Protein AF-0000000081333544 (afdb_homodimer)

Radius of gyration: 29.18 Å; Cα contacts (8 Å, |Δi|>4): 331; chains: 2; bounding box: 47×112×63 Å

Nearest PDB structures (foldseek):
  6z6f-assembly1_C  TM=7.196E-01  e=6.435E+00  Saccharomyces cerevisiae S288C
  1lrz-assembly1_A  TM=5.401E-01  e=4.716E+00  Staphylococcus aureus
  3q84-assembly2_H  TM=5.213E-01  e=7.754E+00  Homo sapiens
  8gae-assembly1_C  TM=7.740E-01  e=2.677E+00  Homo sapiens
  6z6f-assembly1_C  TM=7.201E-01  e=6.014E+00  Saccharomyces cerevisiae S288C

InterPro domains:
  IPR021427 Protein of unknown function DUF3077 [PF11275] (36-75)

Foldseek 3Di:
DPPPPVPPPPCPPDPPPPVPVVVVPLDQQWFDKFAWDDDPDPPDGPDIDHIDHRLVVLQVVLVVLLVVLVVLVVVCVVPHPDPVSVVSSVVSNRSSVRSNNRRVVSVVVSVVVVPPD/DDCCVVPPPVCPPDPPPPVPVVVVPLPQQWFDKFAWDDDPDPPDGPDIDHIDHRLVVLQVVLVVLLVVLVVLVVVCVVPHPDPVSVVSSVVSNRSSVRSNVRRVVSVVVSVVVVPPD

Sequence (234 aa):
MDF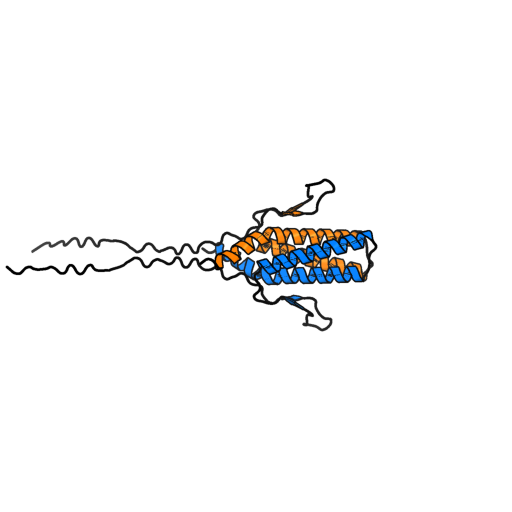FESSFLEDESMRPKNSTTLLAKQAPLLTRVQEFHEAYSAGECFFSVSSGIPVGDALNEASAILGAAESVSSKLQDDGLDANGVYCIRLMIKAAQALINAGIVSVEHAGYQEGFQMDFFESSFLEDESMRPKNSTTLLAKQAPLLTRVQEFHEAYSAGECFFSVSSGIPVGDALNEASAILGAAESVSSKLQDDGLDANGVYCIRLMIKAAQALINAGIVSVEHAGYQEGFQ

Secondary structure (DSSP, 8-state):
-----------------------------BPPPEEEEE-SSTT-EEEEEPSS-BHHHHHHHHHHHHHHHHHHHHHHHHH---HHHHHHHHHHHHHHHHHHHHHHHHHHHHHHTTT--/-----------------------------BPPPEEEEE-SSTT-EEEEEPSS-BHHHHHHHHHHHHHHHHHHHHHHHHH---HHHHHHHHHHHHHHHHHHHHHHHHHHHHHHTTT--

Organism: NCBI:txid2813360

Structure (mmCIF, N/CA/C/O backbone):
data_AF-0000000081333544-model_v1
#
loop_
_entity.id
_entity.type
_entity.pdbx_description
1 polymer 'DUF3077 domain-containing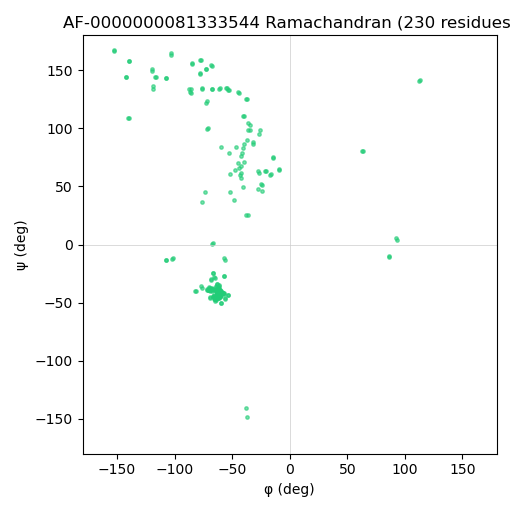 protein'
#
loop_
_atom_site.group_PDB
_atom_site.id
_atom_site.type_symbol
_atom_site.label_atom_id
_atom_site.label_alt_id
_atom_site.label_comp_id
_atom_site.label_asym_id
_atom_site.label_entity_id
_atom_site.label_seq_id
_atom_site.pdbx_PDB_ins_code
_atom_site.Cartn_x
_atom_site.Cartn_y
_atom_site.Cartn_z
_atom_site.occupancy
_atom_site.B_iso_or_equiv
_atom_site.auth_seq_id
_atom_site.auth_comp_id
_atom_site.auth_asym_id
_atom_site.auth_atom_id
_atom_site.pdbx_PDB_model_num
ATOM 1 N N . MET A 1 1 ? -7.648 76.312 47 1 27.67 1 MET A N 1
ATOM 2 C CA . MET A 1 1 ? -6.898 75.812 45.844 1 27.67 1 MET A CA 1
ATOM 3 C C . MET A 1 1 ? -7.25 74.375 45.469 1 27.67 1 MET A C 1
ATOM 5 O O . MET A 1 1 ? -7.195 73.5 46.344 1 27.67 1 MET A O 1
ATOM 9 N N . ASP A 1 2 ? -8.211 74.188 44.406 1 29.44 2 ASP A N 1
ATOM 10 C CA . ASP A 1 2 ? -8.93 73.188 43.625 1 29.44 2 ASP A CA 1
ATOM 11 C C . ASP A 1 2 ? -7.973 72.188 43.031 1 29.44 2 ASP A C 1
ATOM 13 O O . ASP A 1 2 ? -7.086 72.5 42.25 1 29.44 2 ASP A O 1
ATOM 17 N N . PHE A 1 3 ? -7.484 71.188 43.844 1 32.31 3 PHE A N 1
ATOM 18 C CA . PHE A 1 3 ? -6.762 69.938 43.594 1 32.31 3 PHE A CA 1
ATOM 19 C C . PHE A 1 3 ? -7.391 69.188 42.438 1 32.31 3 PHE A C 1
ATOM 21 O O . PHE A 1 3 ? -8.516 68.688 42.531 1 32.31 3 PHE A O 1
ATOM 28 N N . PHE A 1 4 ? -7.234 69.75 41.125 1 32.88 4 PHE A N 1
ATOM 29 C CA . PHE A 1 4 ? -7.426 69.25 39.781 1 32.88 4 PHE A CA 1
ATOM 30 C C . PHE A 1 4 ? -6.902 67.812 39.688 1 32.88 4 PHE A C 1
ATOM 32 O O . PHE A 1 4 ? -5.695 67.562 39.594 1 32.88 4 PHE A O 1
ATOM 39 N N . GLU A 1 5 ? -7.309 66.875 40.656 1 34.69 5 GLU A N 1
ATOM 40 C CA . GLU A 1 5 ? -7.047 65.5 40.5 1 34.69 5 GLU A CA 1
ATOM 41 C C . GLU A 1 5 ? -7.418 65 39.094 1 34.69 5 GLU A C 1
ATOM 43 O O . GLU A 1 5 ? -8.594 65 38.719 1 34.69 5 GLU A O 1
ATOM 48 N N . SER A 1 6 ? -6.656 65.562 38.031 1 33.19 6 SER A N 1
ATOM 49 C CA . SER A 1 6 ? -6.688 65 36.688 1 33.19 6 SER A CA 1
ATOM 50 C C . SER A 1 6 ? -6.684 63.5 36.656 1 33.19 6 SER A C 1
ATOM 52 O O . SER A 1 6 ? -5.762 62.875 37.188 1 33.19 6 SER A O 1
ATOM 54 N N . SER A 1 7 ? -7.871 62.875 36.812 1 34.75 7 SER A N 1
ATOM 55 C CA . SER A 1 7 ? -8.305 61.5 36.531 1 34.75 7 SER A CA 1
ATOM 56 C C . SER A 1 7 ? -7.754 61.031 35.156 1 34.75 7 SER A C 1
ATOM 58 O O . SER A 1 7 ? -8.172 61.531 34.125 1 34.75 7 SER A O 1
ATOM 60 N N . PHE A 1 8 ? -6.359 61.031 35.031 1 33 8 PHE A N 1
ATOM 61 C CA . PHE A 1 8 ? -5.75 60.375 33.875 1 33 8 PHE A CA 1
ATOM 62 C C . PHE A 1 8 ? -6.41 59.062 33.562 1 33 8 PHE A C 1
ATOM 64 O O . PHE A 1 8 ? -6.309 58.125 34.344 1 33 8 PHE A O 1
ATOM 71 N N . LEU A 1 9 ? -7.703 59 33.094 1 34.53 9 LEU A N 1
ATOM 72 C CA . LEU A 1 9 ? -8.359 57.875 32.406 1 34.53 9 LEU A CA 1
ATOM 73 C C . LEU A 1 9 ? -7.402 57.219 31.438 1 34.53 9 LEU A C 1
ATOM 75 O O . LEU A 1 9 ? -6.926 57.844 30.5 1 34.53 9 LEU A O 1
ATOM 79 N N . GLU A 1 10 ? -6.348 56.469 31.969 1 35.69 10 GLU A N 1
ATOM 80 C CA . GLU A 1 10 ? -5.559 55.531 31.172 1 35.69 10 GLU A CA 1
ATOM 81 C C . GLU A 1 10 ? -6.434 54.812 30.172 1 35.69 10 GLU A C 1
ATOM 83 O O . GLU A 1 10 ? -7.445 54.188 30.547 1 35.69 10 GLU A O 1
ATOM 88 N N . ASP A 1 11 ? -6.602 55.344 28.953 1 30.39 11 ASP A N 1
ATOM 89 C CA . ASP A 1 11 ? -7.117 54.719 27.75 1 30.39 11 ASP A CA 1
ATOM 90 C C . ASP A 1 11 ? -6.543 53.312 27.594 1 30.39 11 ASP A C 1
ATOM 92 O O . ASP A 1 11 ? -5.324 53.125 27.5 1 30.39 11 ASP A O 1
ATOM 96 N N . GLU A 1 12 ? -7.012 52.312 28.359 1 40.34 12 GLU A N 1
ATOM 97 C CA . GLU A 1 12 ? -6.898 50.906 28.062 1 40.34 12 GLU A CA 1
ATOM 98 C C . GLU A 1 12 ? -7.023 50.625 26.562 1 40.34 12 GLU A C 1
ATOM 100 O O . GLU A 1 12 ? -8.125 50.375 26.062 1 40.34 12 GLU A O 1
ATOM 105 N N . SER A 1 13 ? -6.668 51.688 25.703 1 36.5 13 SER A N 1
ATOM 106 C CA . SER A 1 13 ? -6.816 51.406 24.281 1 36.5 13 SER A CA 1
ATOM 107 C C . SER A 1 13 ? -6.414 49.969 23.953 1 36.5 13 SER A C 1
ATOM 109 O O . SER A 1 13 ? -5.906 49.25 24.812 1 36.5 13 SER A O 1
ATOM 111 N N . MET A 1 14 ? -5.691 49.875 22.703 1 33.78 14 MET A N 1
ATOM 112 C CA . MET A 1 14 ? -5.586 48.938 21.594 1 33.78 14 MET A CA 1
ATOM 113 C C . MET A 1 14 ? -4.73 47.719 21.969 1 33.78 14 MET A C 1
ATOM 115 O O . MET A 1 14 ? -3.502 47.781 21.906 1 33.78 14 MET A O 1
ATOM 119 N N . ARG A 1 15 ? -4.812 47.25 23.203 1 40 15 ARG A N 1
ATOM 120 C CA . ARG A 1 15 ? -4.008 46.031 23.281 1 40 15 ARG A CA 1
ATOM 121 C C . ARG A 1 15 ? -4.102 45.219 21.984 1 40 15 ARG A C 1
ATOM 123 O O . ARG A 1 15 ? -5.184 45.094 21.406 1 40 15 ARG A O 1
ATOM 130 N N . PRO A 1 16 ? -2.957 45.312 21.188 1 39.78 16 PRO A N 1
ATOM 131 C CA . PRO A 1 16 ? -2.932 44.375 20.047 1 39.78 16 PRO A CA 1
ATOM 132 C C . PRO A 1 16 ? -3.561 43.031 20.375 1 39.78 16 PRO A C 1
ATOM 134 O O . PRO A 1 16 ? -3.404 42.5 21.484 1 39.78 16 PRO A O 1
ATOM 137 N N . LYS A 1 17 ? -4.887 42.781 20 1 38.16 17 LYS A N 1
ATOM 138 C CA . LYS A 1 17 ? -5.449 41.438 19.891 1 38.16 17 LYS A CA 1
ATOM 139 C C . LYS A 1 17 ? -4.367 40.406 19.578 1 38.16 17 LYS A C 1
ATOM 141 O O . LYS A 1 17 ? -3.467 40.688 18.781 1 38.16 17 LYS A O 1
ATOM 146 N N . ASN A 1 18 ? -3.854 39.781 20.594 1 36.25 18 ASN A N 1
ATOM 147 C CA . ASN A 1 18 ? -3.178 38.5 20.406 1 36.25 18 ASN A CA 1
ATOM 148 C C . ASN A 1 18 ? -3.607 37.812 19.109 1 36.25 18 ASN A C 1
ATOM 150 O O . ASN A 1 18 ? -4.785 37.5 18.938 1 36.25 18 ASN A O 1
ATOM 154 N N . SER A 1 19 ? -3.291 38.5 17.906 1 37.31 19 SER A N 1
ATOM 155 C CA . SER A 1 19 ? -3.393 37.688 16.703 1 37.31 19 SER A CA 1
ATOM 156 C C . SER A 1 19 ? -3.223 36.219 17 1 37.31 19 SER A C 1
ATOM 158 O O . SER A 1 19 ? -2.125 35.75 17.328 1 37.31 19 SER A O 1
ATOM 160 N N . THR A 1 20 ? -4.004 35.688 17.984 1 36.19 20 THR A N 1
ATOM 161 C CA . THR A 1 20 ? -4.055 34.25 17.953 1 36.19 20 THR A CA 1
ATOM 162 C C . THR A 1 20 ? -3.807 33.719 16.547 1 36.19 20 THR A C 1
ATOM 164 O O . THR A 1 20 ? -4.598 33.969 15.633 1 36.19 20 THR A O 1
ATOM 167 N N . THR A 1 21 ? -2.576 34 15.953 1 36.28 21 THR A N 1
ATOM 168 C CA . THR A 1 21 ? -2.121 33.156 14.859 1 36.28 21 THR A CA 1
ATOM 169 C C . THR A 1 21 ? -2.906 31.828 14.828 1 36.28 21 THR A C 1
ATOM 171 O O . THR A 1 21 ? -2.811 31.016 15.75 1 36.28 21 THR A O 1
ATOM 174 N N . LEU A 1 22 ? -4.285 31.828 14.672 1 37.72 22 LEU A N 1
ATOM 175 C CA . LEU A 1 22 ? -5.039 30.641 14.297 1 37.72 22 LEU A CA 1
ATOM 176 C C . LEU A 1 22 ? -4.152 29.641 13.547 1 37.72 22 LEU A C 1
ATOM 178 O O . LEU A 1 22 ? -3.695 29.938 12.438 1 37.72 22 LEU A O 1
ATOM 182 N N . LEU A 1 23 ? -2.91 29.281 13.945 1 40.12 23 LEU A N 1
ATOM 183 C CA . LEU A 1 23 ? -2.299 28.094 13.344 1 40.12 23 LEU A CA 1
ATOM 184 C C . LEU A 1 23 ? -3.312 27.328 12.492 1 40.12 23 LEU A C 1
ATOM 186 O O . LEU A 1 23 ? -4.328 26.859 13.008 1 40.12 23 LEU A O 1
ATOM 190 N N . ALA A 1 24 ? -3.791 27.938 11.438 1 45.22 24 ALA A N 1
ATOM 191 C CA . ALA A 1 24 ? -4.668 27.281 10.477 1 45.22 24 ALA A CA 1
ATOM 192 C C . ALA A 1 24 ? -4.633 25.766 10.664 1 45.22 24 ALA A C 1
ATOM 194 O O . ALA A 1 24 ? -3.572 25.141 10.57 1 45.22 24 ALA A O 1
ATOM 195 N N . LYS A 1 25 ? -5.262 25.203 11.719 1 51.91 25 LYS A N 1
ATOM 196 C CA . LYS A 1 25 ? -5.445 23.797 12.047 1 51.91 25 LYS A CA 1
ATOM 197 C C . LYS A 1 25 ? -5.559 22.938 10.781 1 51.91 25 LYS A C 1
ATOM 199 O O . LYS A 1 25 ? -6.367 23.234 9.898 1 51.91 25 LYS A O 1
ATOM 204 N N . GLN A 1 26 ? -4.43 22.484 10.281 1 58.38 26 GLN A N 1
ATOM 205 C CA . GLN A 1 26 ? -4.555 21.516 9.195 1 58.38 26 GLN A CA 1
ATOM 206 C C . GLN A 1 26 ? -5.684 20.531 9.461 1 58.38 26 GLN A C 1
ATOM 208 O O . GLN A 1 26 ? -5.852 20.062 10.594 1 58.38 26 GLN A O 1
ATOM 213 N N . ALA A 1 27 ? -6.758 20.625 8.688 1 67.94 27 ALA A N 1
ATOM 214 C CA . ALA A 1 27 ? -7.797 19.609 8.773 1 67.94 27 ALA A CA 1
ATOM 215 C C . ALA A 1 27 ? -7.188 18.219 8.977 1 67.94 27 ALA A C 1
ATOM 217 O O . ALA A 1 27 ? -6.145 17.906 8.406 1 67.94 27 ALA A O 1
ATOM 218 N N . PRO A 1 28 ? -7.668 17.562 10.062 1 80.94 28 PRO A N 1
ATOM 219 C CA . PRO A 1 28 ? -7.168 16.188 10.273 1 80.94 28 PRO A CA 1
ATOM 220 C C . PRO A 1 28 ? -7.141 15.367 8.992 1 80.94 28 PRO A C 1
ATOM 222 O O . PRO A 1 28 ? -8.016 15.523 8.133 1 80.94 28 PRO A O 1
ATOM 225 N N . LEU A 1 29 ? -6.145 14.773 8.719 1 91.69 29 LEU A N 1
ATOM 226 C CA . LEU A 1 29 ? -6.051 13.844 7.605 1 91.69 29 LEU A CA 1
ATOM 227 C C . LEU A 1 29 ? -6.828 12.562 7.902 1 91.69 29 LEU A C 1
ATOM 229 O O . LEU A 1 29 ? -6.348 11.695 8.633 1 91.69 29 LEU A O 1
ATOM 233 N N . LEU A 1 30 ? -8.016 12.453 7.379 1 94.44 30 LEU A N 1
ATOM 234 C CA . LEU A 1 30 ? -8.883 11.312 7.633 1 94.44 30 LEU A CA 1
ATOM 235 C C . LEU A 1 30 ? -9.219 10.578 6.336 1 94.44 30 LEU A C 1
ATOM 237 O O . LEU A 1 30 ? -9.195 11.18 5.258 1 94.44 30 LEU A O 1
ATOM 241 N N . THR A 1 31 ? -9.414 9.328 6.504 1 97.19 31 THR A N 1
ATOM 242 C CA . THR A 1 31 ? -9.797 8.516 5.352 1 97.19 31 THR A CA 1
ATOM 243 C C . THR A 1 31 ? -11.195 8.891 4.871 1 97.19 31 THR A C 1
ATOM 245 O O . THR A 1 31 ? -12.023 9.383 5.648 1 97.19 31 THR A O 1
ATOM 248 N N . ARG A 1 32 ? -11.438 8.664 3.6 1 97.69 32 ARG A N 1
ATOM 249 C CA . ARG A 1 32 ? -12.773 8.625 3.016 1 97.69 32 ARG A CA 1
ATOM 250 C C . ARG A 1 32 ? -13.219 7.184 2.771 1 97.69 32 ARG A C 1
ATOM 252 O O . ARG A 1 32 ? -12.398 6.262 2.797 1 97.69 32 ARG A O 1
ATOM 259 N N . VAL A 1 33 ? -14.492 6.98 2.574 1 97.88 33 VAL A N 1
ATOM 260 C CA . VAL A 1 33 ? -14.992 5.668 2.197 1 97.88 33 VAL A CA 1
ATOM 261 C C . VAL A 1 33 ? -14.367 5.234 0.873 1 97.88 33 VAL A C 1
ATOM 263 O O . VAL A 1 33 ? -14.289 6.023 -0.072 1 97.88 33 VAL A O 1
ATOM 266 N N . GLN A 1 34 ? -13.906 4.004 0.781 1 98.12 34 GLN A N 1
ATOM 267 C CA . GLN A 1 34 ? -13.32 3.42 -0.423 1 98.12 34 GLN A CA 1
ATOM 268 C C . GLN A 1 34 ? -13.758 1.97 -0.602 1 98.12 34 GLN A C 1
ATOM 270 O O . GLN A 1 34 ? -13.305 1.083 0.123 1 98.12 34 GLN A O 1
ATOM 275 N N . GLU A 1 35 ? -14.57 1.776 -1.549 1 96.94 35 GLU A N 1
ATOM 276 C CA . GLU A 1 35 ? -15.047 0.424 -1.82 1 96.94 35 GLU A CA 1
ATOM 277 C C . GLU A 1 35 ? -14 -0.393 -2.566 1 96.94 35 GLU A C 1
ATOM 279 O O . GLU A 1 35 ? -13.227 0.152 -3.361 1 96.94 35 GLU A O 1
ATOM 284 N N . PHE A 1 36 ? -13.969 -1.737 -2.303 1 95.81 36 PHE A N 1
ATOM 285 C CA . PHE A 1 36 ? -13.039 -2.604 -3.018 1 95.81 36 PHE A CA 1
ATOM 286 C C . PHE A 1 36 ? -13.578 -4.027 -3.094 1 95.81 36 PHE A C 1
ATOM 288 O O . PHE A 1 36 ? -14.555 -4.363 -2.428 1 95.81 36 PHE A O 1
ATOM 295 N N . HIS A 1 37 ? -12.977 -4.777 -3.893 1 94.31 37 HIS A N 1
ATOM 296 C CA . HIS A 1 37 ? -13.336 -6.168 -4.137 1 94.31 37 HIS A CA 1
ATOM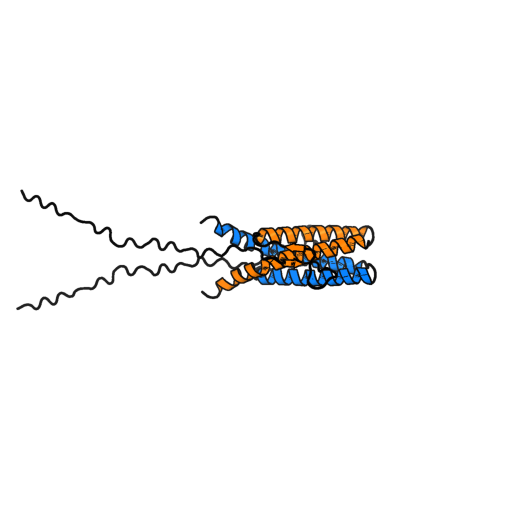 297 C C . HIS A 1 37 ? -14.734 -6.277 -4.734 1 94.31 37 HIS A C 1
ATOM 299 O O . HIS A 1 37 ? -15.688 -6.652 -4.043 1 94.31 37 HIS A O 1
ATOM 305 N N . GLU A 1 38 ? -14.742 -6.051 -5.988 1 90.25 38 GLU A N 1
ATOM 306 C CA . GLU A 1 38 ? -16.016 -5.961 -6.711 1 90.25 38 GLU A CA 1
ATOM 307 C C . GLU A 1 38 ? -16.719 -7.312 -6.754 1 90.25 38 GLU A C 1
ATOM 309 O O . GLU A 1 38 ? -16.078 -8.344 -6.949 1 90.25 38 GLU A O 1
ATOM 314 N N . ALA A 1 39 ? -17.984 -7.273 -6.461 1 86.19 39 ALA A N 1
ATOM 315 C CA . ALA A 1 39 ? -18.844 -8.445 -6.582 1 86.19 39 ALA A CA 1
ATOM 316 C C . ALA A 1 39 ? -19.234 -8.695 -8.039 1 86.19 39 ALA A C 1
ATOM 318 O O . ALA A 1 39 ? -18.953 -7.875 -8.914 1 86.19 39 ALA A O 1
ATOM 319 N N . TYR A 1 40 ? -19.625 -9.953 -8.328 1 78.94 40 TYR A N 1
ATOM 320 C CA . TYR A 1 40 ? -20.031 -10.328 -9.68 1 78.94 40 TYR A CA 1
ATOM 321 C C . TYR A 1 40 ? -21.188 -9.453 -10.156 1 78.94 40 TYR A C 1
ATOM 323 O O . TYR A 1 40 ? -21.297 -9.156 -11.352 1 78.94 40 TYR A O 1
ATOM 331 N N . SER A 1 41 ? -21.891 -9.008 -9.203 1 74.69 41 SER A N 1
ATOM 332 C CA . SER A 1 41 ? -22.984 -8.117 -9.578 1 74.69 41 SER A CA 1
ATOM 333 C C . SER A 1 41 ? -22.516 -6.676 -9.703 1 74.69 41 SER A C 1
ATOM 335 O O . SER A 1 41 ? -21.75 -6.195 -8.867 1 74.69 41 SER A O 1
ATOM 337 N N . ALA A 1 42 ? -22.812 -6.074 -10.688 1 72.06 42 ALA A N 1
ATOM 338 C CA . ALA A 1 42 ? -22.344 -4.758 -11.094 1 72.06 42 ALA A CA 1
ATOM 339 C C . ALA A 1 42 ? -22.578 -3.719 -10.008 1 72.06 42 ALA A C 1
ATOM 341 O O . ALA A 1 42 ? -23.688 -3.652 -9.438 1 72.06 42 ALA A O 1
ATOM 342 N N . GLY A 1 43 ? -21.609 -2.938 -9.758 1 78 43 GLY A N 1
ATOM 343 C CA . GLY A 1 43 ? -21.734 -1.738 -8.945 1 78 43 GLY A CA 1
ATOM 344 C C . GLY A 1 43 ? -21.562 -2.008 -7.461 1 78 43 GLY A C 1
ATOM 345 O O . GLY A 1 43 ? -21.531 -1.074 -6.656 1 78 43 GLY A O 1
ATOM 346 N N . GLU A 1 44 ? -21.547 -3.346 -7.145 1 88.25 44 GLU A N 1
ATOM 347 C CA . GLU A 1 44 ? -21.453 -3.604 -5.711 1 88.25 44 GLU A CA 1
ATOM 348 C C . GLU A 1 44 ? -20.078 -4.129 -5.32 1 88.25 44 GLU A C 1
ATOM 350 O O . GLU A 1 44 ? -19.406 -4.762 -6.133 1 88.25 44 GLU A O 1
ATOM 355 N N . CYS A 1 45 ? -19.656 -3.705 -4.199 1 94.56 45 CYS A N 1
ATOM 356 C CA . CYS A 1 45 ? -18.406 -4.203 -3.635 1 94.56 45 CYS A CA 1
ATOM 357 C C . CYS A 1 45 ? -18.656 -4.949 -2.33 1 94.56 45 CYS A C 1
ATOM 359 O O . CYS A 1 45 ? -19.562 -4.594 -1.571 1 94.56 45 CYS A O 1
ATOM 361 N N . PHE A 1 46 ? -17.859 -5.973 -2.154 1 94.31 46 PHE A N 1
ATOM 362 C CA . PHE A 1 46 ? -17.984 -6.777 -0.945 1 94.31 46 PHE A CA 1
ATOM 363 C C . PHE A 1 46 ? -17.547 -5.984 0.281 1 94.31 46 PHE A C 1
ATOM 365 O O . PHE A 1 46 ? -18.078 -6.172 1.373 1 94.31 46 PHE A O 1
ATOM 372 N N . PHE A 1 47 ? -16.578 -5.023 0.119 1 96.94 47 PHE A N 1
ATOM 373 C CA . PHE A 1 47 ? -15.969 -4.379 1.271 1 96.94 47 PHE A CA 1
ATOM 374 C C . PHE A 1 47 ? -15.773 -2.889 1.014 1 96.94 47 PHE A C 1
ATOM 376 O O . PHE A 1 47 ? -15.789 -2.445 -0.136 1 96.94 47 PHE A O 1
ATOM 383 N N . SER A 1 48 ? -15.656 -2.127 2.062 1 97.56 48 SER A N 1
ATOM 384 C CA . SER A 1 48 ? -15.281 -0.718 2.01 1 97.56 48 SER A CA 1
ATOM 385 C C . SER A 1 48 ? -14.375 -0.342 3.184 1 97.56 48 SER A C 1
ATOM 387 O O . SER A 1 48 ? -14.539 -0.861 4.289 1 97.56 48 SER A O 1
ATOM 389 N N . VAL A 1 49 ? -13.461 0.53 2.867 1 98.44 49 VAL A N 1
ATOM 390 C CA . VAL A 1 49 ? -12.75 1.196 3.953 1 98.44 49 VAL A CA 1
ATOM 391 C C . VAL A 1 49 ? -13.641 2.268 4.578 1 98.44 49 VAL A C 1
ATOM 393 O O . VAL A 1 49 ? -14.273 3.047 3.863 1 98.44 49 VAL A O 1
ATOM 396 N N . SER A 1 50 ? -13.734 2.355 5.91 1 98.12 50 SER A N 1
ATOM 397 C CA . SER A 1 50 ? -14.547 3.334 6.625 1 98.12 50 SER A CA 1
ATOM 398 C C . SER A 1 50 ? -13.93 4.727 6.543 1 98.12 50 SER A C 1
ATOM 400 O O . SER A 1 50 ? -12.703 4.871 6.5 1 98.12 50 SER A O 1
ATOM 402 N N . SER A 1 51 ? -14.828 5.648 6.613 1 97.62 51 SER A N 1
ATOM 403 C CA . SER A 1 51 ? -14.367 7.031 6.684 1 97.62 51 SER A CA 1
ATOM 404 C C . SER A 1 51 ? -14.047 7.434 8.117 1 97.62 51 SER A C 1
ATOM 406 O O . SER A 1 51 ? -14.492 6.781 9.062 1 97.62 51 SER A O 1
ATOM 408 N N . GLY A 1 52 ? -13.148 8.469 8.258 1 95.69 52 GLY A N 1
ATOM 409 C CA . GLY A 1 52 ? -12.945 9.086 9.562 1 95.69 52 GLY A CA 1
ATOM 410 C C . GLY A 1 52 ? -11.797 8.469 10.344 1 95.69 52 GLY A C 1
ATOM 411 O O . GLY A 1 52 ? -11.617 8.758 11.523 1 95.69 52 GLY A O 1
ATOM 412 N N . ILE A 1 53 ? -11.117 7.562 9.734 1 96.5 53 ILE A N 1
ATOM 413 C CA . ILE A 1 53 ? -9.938 6.961 10.344 1 96.5 53 ILE A CA 1
ATOM 414 C C . ILE A 1 53 ? -8.703 7.816 10.055 1 96.5 53 ILE A C 1
ATOM 416 O O . ILE A 1 53 ? -8.523 8.281 8.93 1 96.5 53 ILE A O 1
ATOM 420 N N . PRO A 1 54 ? -7.82 8.109 11.078 1 95.5 54 PRO A N 1
ATOM 421 C CA . PRO A 1 54 ? -6.582 8.82 10.758 1 95.5 54 PRO A CA 1
ATOM 422 C C . PRO A 1 54 ? -5.777 8.141 9.656 1 95.5 54 PRO A C 1
ATOM 424 O O . PRO A 1 54 ? -5.57 6.93 9.688 1 95.5 54 PRO A O 1
ATOM 427 N N . VAL A 1 55 ? -5.34 8.875 8.734 1 96.44 55 VAL A N 1
ATOM 428 C CA . VAL A 1 55 ? -4.672 8.328 7.559 1 96.44 55 VAL A CA 1
ATOM 429 C C . VAL A 1 55 ? -3.408 7.586 7.977 1 96.44 55 VAL A C 1
ATOM 431 O O . VAL A 1 55 ? -3.055 6.566 7.383 1 96.44 55 VAL A O 1
ATOM 434 N N . GLY A 1 56 ? -2.697 8.086 8.953 1 96.12 56 GLY A N 1
ATOM 435 C CA . GLY A 1 56 ? -1.534 7.371 9.461 1 96.12 56 GLY A CA 1
ATOM 436 C C . GLY A 1 56 ? -1.841 5.941 9.859 1 96.12 56 GLY A C 1
ATOM 437 O O . GLY A 1 56 ? -1.075 5.027 9.547 1 96.12 56 GLY A O 1
ATOM 438 N N . ASP A 1 57 ? -2.967 5.77 10.531 1 96.81 57 ASP A N 1
ATOM 439 C CA . ASP A 1 57 ? -3.4 4.438 10.938 1 96.81 57 ASP A CA 1
ATOM 440 C C . ASP A 1 57 ? -3.73 3.57 9.727 1 96.81 57 ASP A C 1
ATOM 442 O O . ASP A 1 57 ? -3.377 2.391 9.688 1 96.81 57 ASP A O 1
ATOM 446 N N . ALA A 1 58 ? -4.418 4.109 8.773 1 98.06 58 ALA A N 1
ATOM 447 C CA . ALA A 1 58 ? -4.789 3.391 7.559 1 98.06 58 ALA A CA 1
ATOM 448 C C . ALA A 1 58 ? -3.551 2.934 6.793 1 98.06 58 ALA A C 1
ATOM 450 O O . ALA A 1 58 ? -3.48 1.787 6.34 1 98.06 58 ALA A O 1
ATOM 451 N N . LEU A 1 59 ? -2.557 3.805 6.684 1 98.12 59 LEU A N 1
ATOM 452 C CA . LEU A 1 59 ? -1.335 3.486 5.949 1 98.12 59 LEU A CA 1
ATOM 453 C C . LEU A 1 59 ? -0.51 2.443 6.695 1 98.12 59 LEU A C 1
ATOM 455 O O . LEU A 1 59 ? 0.072 1.549 6.074 1 98.12 59 LEU A O 1
ATOM 459 N N . ASN A 1 60 ? -0.483 2.496 7.984 1 98.31 60 ASN A N 1
ATOM 460 C CA . ASN A 1 60 ? 0.176 1.466 8.781 1 98.31 60 ASN A CA 1
ATOM 461 C C . ASN A 1 60 ? -0.473 0.1 8.578 1 98.31 60 ASN A C 1
ATOM 463 O O . ASN A 1 60 ? 0.221 -0.91 8.445 1 98.31 60 ASN A O 1
ATOM 467 N N . GLU A 1 61 ? -1.767 0.073 8.578 1 98.62 61 GLU A N 1
ATOM 468 C CA . GLU A 1 61 ? -2.494 -1.167 8.328 1 98.62 61 GLU A CA 1
ATOM 469 C C . GLU A 1 61 ? -2.195 -1.707 6.93 1 98.62 61 GLU A C 1
ATOM 471 O O . GLU A 1 61 ? -1.976 -2.908 6.758 1 98.62 61 GLU A O 1
ATOM 476 N N . ALA A 1 62 ? -2.227 -0.828 5.938 1 98.81 62 ALA A N 1
ATOM 477 C CA . ALA A 1 62 ? -1.898 -1.229 4.57 1 98.81 62 ALA A CA 1
ATOM 478 C C . ALA A 1 62 ? -0.512 -1.862 4.504 1 98.81 62 ALA A C 1
ATOM 480 O O . ALA A 1 62 ? -0.334 -2.916 3.887 1 98.81 62 ALA A O 1
ATOM 481 N N . SER A 1 63 ? 0.461 -1.227 5.137 1 98.75 63 SER A N 1
ATOM 482 C CA . SER A 1 63 ? 1.826 -1.741 5.156 1 98.75 63 SER A CA 1
ATOM 483 C C . SER A 1 63 ? 1.889 -3.115 5.816 1 98.75 63 SER A C 1
ATOM 485 O O . SER A 1 63 ? 2.568 -4.016 5.32 1 98.75 63 SER A O 1
ATOM 487 N N . ALA A 1 64 ? 1.192 -3.287 6.922 1 98.81 64 ALA A N 1
ATOM 488 C CA . ALA A 1 64 ? 1.154 -4.566 7.621 1 98.81 64 ALA A CA 1
ATOM 489 C C . ALA A 1 64 ? 0.541 -5.656 6.746 1 98.81 64 ALA A C 1
ATOM 491 O O . ALA A 1 64 ? 1.04 -6.781 6.699 1 98.81 64 ALA A O 1
ATOM 492 N N . ILE A 1 65 ? -0.535 -5.414 6.066 1 98.81 65 ILE A N 1
ATOM 493 C CA . ILE A 1 65 ? -1.204 -6.359 5.18 1 98.81 65 ILE A CA 1
ATOM 494 C C . ILE A 1 65 ? -0.257 -6.773 4.055 1 98.81 65 ILE A C 1
ATOM 496 O O . ILE A 1 65 ? -0.156 -7.957 3.723 1 98.81 65 ILE A O 1
ATOM 500 N N . LEU A 1 66 ? 0.487 -5.793 3.498 1 98.69 66 LEU A N 1
ATOM 501 C CA . LEU A 1 66 ? 1.433 -6.098 2.43 1 98.69 66 LEU A CA 1
ATOM 502 C C . LEU A 1 66 ? 2.584 -6.953 2.953 1 98.69 66 LEU A C 1
ATOM 504 O O . LEU A 1 66 ? 3.076 -7.836 2.248 1 98.69 66 LEU A O 1
ATOM 508 N N . GLY A 1 67 ? 3.035 -6.676 4.191 1 98.38 67 GLY A N 1
ATOM 509 C CA . GLY A 1 67 ? 4.008 -7.559 4.812 1 98.38 67 GLY A CA 1
ATOM 510 C C . GLY A 1 67 ? 3.525 -8.992 4.93 1 98.38 67 GLY A C 1
ATOM 511 O O . GLY A 1 67 ? 4.273 -9.93 4.637 1 98.38 67 GLY A O 1
ATOM 512 N N . ALA A 1 68 ? 2.275 -9.156 5.297 1 98 68 ALA A N 1
ATOM 513 C CA . ALA A 1 68 ? 1.679 -10.484 5.387 1 98 68 ALA A CA 1
ATOM 514 C C . ALA A 1 68 ? 1.562 -11.133 4.008 1 98 68 ALA A C 1
ATOM 516 O O . ALA A 1 68 ? 1.846 -12.32 3.846 1 98 68 ALA A O 1
ATOM 517 N N . ALA A 1 69 ? 1.097 -10.383 2.996 1 97.81 69 ALA A N 1
ATOM 518 C CA . ALA A 1 69 ? 0.997 -10.891 1.63 1 97.81 69 ALA A CA 1
ATOM 519 C C . ALA A 1 69 ? 2.352 -11.383 1.1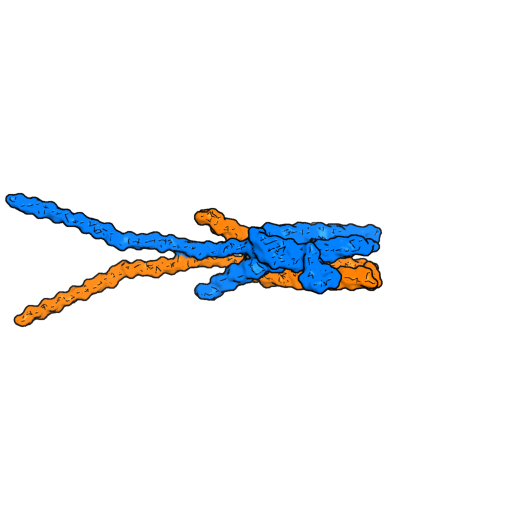25 1 97.81 69 ALA A C 1
ATOM 521 O O . ALA A 1 69 ? 2.436 -12.414 0.458 1 97.81 69 ALA A O 1
ATOM 522 N N . GLU A 1 70 ? 3.424 -10.578 1.454 1 96.88 70 GLU A N 1
ATOM 523 C CA . GLU A 1 70 ? 4.777 -10.977 1.074 1 96.88 70 GLU A CA 1
ATOM 524 C C . GLU A 1 70 ? 5.172 -12.297 1.721 1 96.88 70 GLU A C 1
ATOM 526 O O . GLU A 1 70 ? 5.754 -13.164 1.067 1 96.88 70 GLU A O 1
ATOM 531 N N . SER A 1 71 ? 4.852 -12.469 2.943 1 95.25 71 SER A N 1
ATOM 532 C CA . SER A 1 71 ? 5.148 -13.703 3.662 1 95.25 71 SER A CA 1
ATOM 533 C C . SER A 1 71 ? 4.414 -14.891 3.051 1 95.25 71 SER A C 1
ATOM 535 O O . SER A 1 71 ? 4.996 -15.961 2.865 1 95.25 71 SER A O 1
ATOM 537 N N . VAL A 1 72 ? 3.18 -14.734 2.697 1 93.81 72 VAL A N 1
ATOM 538 C CA . VAL A 1 72 ? 2.385 -15.789 2.076 1 93.81 72 VAL A CA 1
ATOM 539 C C . VAL A 1 72 ? 2.969 -16.141 0.709 1 93.81 72 VAL A C 1
ATOM 541 O O . VAL A 1 72 ? 3.107 -17.312 0.371 1 93.81 72 VAL A O 1
ATOM 544 N N . SER A 1 73 ? 3.279 -15.117 -0.095 1 92.88 73 SER A N 1
ATOM 545 C CA . SER A 1 73 ? 3.865 -15.336 -1.413 1 92.88 73 SER A CA 1
ATOM 546 C C . SER A 1 73 ? 5.18 -16.109 -1.314 1 92.88 73 SER A C 1
ATOM 548 O O . SER A 1 73 ? 5.457 -16.969 -2.139 1 92.88 73 SER A O 1
ATOM 550 N N . SER A 1 74 ? 6 -15.75 -0.304 1 89.94 74 SER A N 1
ATOM 551 C CA . SER A 1 74 ? 7.27 -16.438 -0.09 1 89.94 74 SER A CA 1
ATOM 552 C C . SER A 1 74 ? 7.055 -17.906 0.253 1 89.94 74 SER A C 1
ATOM 554 O O . SER A 1 74 ? 7.762 -18.781 -0.254 1 89.94 74 SER A O 1
ATOM 556 N N . LYS A 1 75 ? 6.062 -18.188 1.021 1 90.06 75 LYS A N 1
ATOM 557 C CA . LYS A 1 75 ? 5.734 -19.562 1.402 1 90.06 75 LYS A CA 1
ATOM 558 C C . LYS A 1 75 ? 5.234 -20.359 0.204 1 90.06 75 LYS A C 1
ATOM 560 O O . LYS A 1 75 ? 5.57 -21.531 0.054 1 90.06 75 LYS A O 1
ATOM 565 N N . LEU A 1 76 ? 4.457 -19.75 -0.625 1 87.31 76 LEU A N 1
ATOM 566 C CA . LEU A 1 76 ? 3.959 -20.406 -1.826 1 87.31 76 LEU A CA 1
ATOM 567 C C . LEU A 1 76 ? 5.109 -20.766 -2.764 1 87.31 76 LEU A C 1
ATOM 569 O O . LEU A 1 76 ? 5.098 -21.828 -3.387 1 87.31 76 LEU A O 1
ATOM 573 N N . GLN A 1 77 ? 6.059 -19.922 -2.916 1 84.44 77 GLN A N 1
ATOM 574 C CA . GLN A 1 77 ? 7.23 -20.188 -3.746 1 84.44 77 GLN A CA 1
ATOM 575 C C . GLN A 1 77 ? 8.016 -21.391 -3.232 1 84.44 77 GLN A C 1
ATOM 577 O O . GLN A 1 77 ? 8.523 -22.188 -4.023 1 84.44 77 GLN A O 1
ATOM 582 N N . ASP A 1 78 ? 8.062 -21.578 -1.951 1 86.75 78 ASP A N 1
ATOM 583 C CA . ASP A 1 78 ? 8.844 -22.641 -1.33 1 86.75 78 ASP A CA 1
ATOM 584 C C . ASP A 1 78 ? 8.094 -23.969 -1.356 1 86.75 78 ASP A C 1
ATOM 586 O O . ASP A 1 78 ? 8.695 -25.016 -1.598 1 86.75 78 ASP A O 1
ATOM 590 N N . ASP A 1 79 ? 6.816 -24.016 -1.136 1 85.88 79 ASP A N 1
ATOM 591 C CA . ASP A 1 79 ? 6.039 -25.219 -0.89 1 85.88 79 ASP A CA 1
ATOM 592 C C . ASP A 1 79 ? 5.262 -25.641 -2.137 1 85.88 79 ASP A C 1
ATOM 594 O O . ASP A 1 79 ? 4.781 -26.766 -2.225 1 85.88 79 ASP A O 1
ATOM 598 N N . GLY A 1 80 ? 5.152 -24.844 -3.123 1 83.19 80 GLY A N 1
ATOM 599 C CA . GLY A 1 80 ? 4.344 -25.109 -4.301 1 83.19 80 GLY A CA 1
ATOM 600 C C . GLY A 1 80 ? 3.156 -24.172 -4.434 1 83.19 80 GLY A C 1
ATOM 601 O O . GLY A 1 80 ? 2.535 -23.812 -3.434 1 83.19 80 GLY A O 1
ATOM 602 N N . LEU A 1 81 ? 2.896 -23.797 -5.602 1 76.38 81 LEU A N 1
ATOM 603 C CA . LEU A 1 81 ? 1.859 -22.828 -5.918 1 76.38 81 LEU A CA 1
ATOM 604 C C . LEU A 1 81 ? 0.471 -23.438 -5.75 1 76.38 81 LEU A C 1
ATOM 606 O O . LEU A 1 81 ? 0.239 -24.578 -6.148 1 76.38 81 LEU A O 1
ATOM 610 N N . ASP A 1 82 ? -0.293 -22.859 -4.941 1 83.5 82 ASP A N 1
ATOM 611 C CA . ASP A 1 82 ? -1.67 -23.234 -4.637 1 83.5 82 ASP A CA 1
ATOM 612 C C . ASP A 1 82 ? -2.639 -22.109 -5 1 83.5 82 ASP A C 1
ATOM 614 O O . ASP A 1 82 ? -2.357 -20.938 -4.754 1 83.5 82 ASP A O 1
ATOM 618 N N . ALA A 1 83 ? -3.73 -22.484 -5.621 1 83.25 83 ALA A N 1
ATOM 619 C CA . ALA A 1 83 ? -4.723 -21.516 -6.078 1 83.25 83 ALA A CA 1
ATOM 620 C C . ALA A 1 83 ? -5.293 -20.719 -4.91 1 83.25 83 ALA A C 1
ATOM 622 O O . ALA A 1 83 ? -5.586 -19.531 -5.043 1 83.25 83 ALA A O 1
ATOM 623 N N . ASN A 1 84 ? -5.539 -21.359 -3.766 1 88.25 84 ASN A N 1
ATOM 624 C CA . ASN A 1 84 ? -6.07 -20.688 -2.588 1 88.25 84 ASN A CA 1
ATOM 625 C C . ASN A 1 84 ? -5.102 -19.641 -2.061 1 88.25 84 ASN A C 1
ATOM 627 O O . ASN A 1 84 ? -5.523 -18.578 -1.602 1 88.25 84 ASN A O 1
ATOM 631 N N . GLY A 1 85 ? -3.83 -19.875 -2.168 1 89 85 GLY A N 1
ATOM 632 C CA . GLY A 1 85 ? -2.816 -18.922 -1.753 1 89 85 GLY A CA 1
ATOM 633 C C . GLY A 1 85 ? -2.775 -17.688 -2.625 1 89 85 GLY A C 1
ATOM 634 O O . GLY A 1 85 ? -2.664 -16.562 -2.119 1 89 85 GLY A O 1
ATOM 635 N N . VAL A 1 86 ? -2.963 -17.922 -3.869 1 90.12 86 VAL A N 1
ATOM 636 C CA . VAL A 1 86 ? -2.93 -16.797 -4.805 1 90.12 86 VAL A CA 1
ATOM 637 C C . VAL A 1 86 ? -4.168 -15.93 -4.609 1 90.12 86 VAL A C 1
ATOM 639 O O . VAL A 1 86 ? -4.09 -14.703 -4.684 1 90.12 86 VAL A O 1
ATOM 642 N N . TYR A 1 87 ? -5.324 -16.594 -4.367 1 91.56 87 TYR A N 1
ATOM 643 C CA . TYR A 1 87 ? -6.547 -15.852 -4.086 1 91.56 87 TYR A CA 1
ATOM 644 C C . TYR A 1 87 ? -6.383 -14.992 -2.836 1 91.56 87 TYR A C 1
ATOM 646 O O . TYR A 1 87 ? -6.801 -13.828 -2.818 1 91.56 87 TYR A O 1
ATOM 654 N N . CYS A 1 88 ? -5.797 -15.539 -1.817 1 94.69 88 CYS A N 1
ATOM 655 C CA . CYS A 1 88 ? -5.535 -14.82 -0.574 1 94.69 88 CYS A CA 1
ATOM 656 C C . CYS A 1 88 ? -4.645 -13.609 -0.817 1 94.69 88 CYS A C 1
ATOM 658 O O . CYS A 1 88 ? -4.93 -12.516 -0.324 1 94.69 88 CYS A O 1
ATOM 660 N N . ILE A 1 89 ? -3.582 -13.75 -1.604 1 95.25 89 ILE A N 1
ATOM 661 C CA . ILE A 1 89 ? -2.662 -12.664 -1.921 1 95.25 89 ILE A CA 1
ATOM 662 C C . ILE A 1 89 ? -3.404 -11.562 -2.666 1 95.25 89 ILE A C 1
ATOM 664 O O . ILE A 1 89 ? -3.24 -10.375 -2.357 1 95.25 89 ILE A O 1
ATOM 668 N N . ARG A 1 90 ? -4.246 -11.969 -3.609 1 95.5 90 ARG A N 1
ATOM 669 C CA . ARG A 1 90 ? -5.008 -10.992 -4.387 1 95.5 90 ARG A CA 1
ATOM 670 C C . ARG A 1 90 ? -5.918 -10.164 -3.484 1 95.5 90 ARG A C 1
ATOM 672 O O . ARG A 1 90 ? -6.016 -8.945 -3.641 1 95.5 90 ARG A O 1
ATOM 679 N N . LEU A 1 91 ? -6.582 -10.805 -2.625 1 96.5 91 LEU A N 1
ATOM 680 C CA . LEU A 1 91 ? -7.477 -10.102 -1.712 1 96.5 91 LEU A CA 1
ATOM 681 C C . LEU A 1 91 ? -6.699 -9.141 -0.817 1 96.5 91 LEU A C 1
ATOM 683 O O . LEU A 1 91 ? -7.141 -8.016 -0.581 1 96.5 91 LEU A O 1
ATOM 687 N N . MET A 1 92 ? -5.578 -9.547 -0.229 1 98.19 92 MET A N 1
ATOM 688 C CA . MET A 1 92 ? -4.742 -8.711 0.627 1 98.19 92 MET A CA 1
ATOM 689 C C . MET A 1 92 ? -4.23 -7.496 -0.136 1 98.19 92 MET A C 1
ATOM 691 O O . MET A 1 92 ? -4.238 -6.379 0.388 1 98.19 92 MET A O 1
ATOM 695 N N . ILE A 1 93 ? -3.854 -7.668 -1.389 1 98.56 93 ILE A N 1
ATOM 696 C CA . ILE A 1 93 ? -3.387 -6.582 -2.244 1 98.56 93 ILE A CA 1
ATOM 697 C C . ILE A 1 93 ? -4.508 -5.562 -2.441 1 98.56 93 ILE A C 1
ATOM 699 O O . ILE A 1 93 ? -4.293 -4.359 -2.295 1 98.56 93 ILE A O 1
ATOM 703 N N . LYS A 1 94 ? -5.738 -6.043 -2.709 1 97.94 94 LYS A N 1
ATOM 704 C CA . LYS A 1 94 ? -6.883 -5.156 -2.914 1 97.94 94 LYS A CA 1
ATOM 705 C C . LYS A 1 94 ? -7.211 -4.383 -1.641 1 97.94 94 LYS A C 1
ATOM 707 O O . LYS A 1 94 ? -7.527 -3.191 -1.698 1 97.94 94 LYS A O 1
ATOM 712 N N . ALA A 1 95 ? -7.109 -5.035 -0.577 1 98.69 95 ALA A N 1
ATOM 713 C CA . ALA A 1 95 ? -7.391 -4.383 0.698 1 98.69 95 ALA A CA 1
ATOM 714 C C . ALA A 1 95 ? -6.367 -3.285 0.989 1 98.69 95 ALA A C 1
ATOM 716 O O . ALA A 1 95 ? -6.73 -2.182 1.399 1 98.69 95 ALA A O 1
ATOM 717 N N . ALA A 1 96 ? -5.086 -3.588 0.81 1 98.88 96 ALA A N 1
ATOM 718 C CA . ALA A 1 96 ? -4.043 -2.588 1.021 1 98.88 96 ALA A CA 1
ATOM 719 C C . ALA A 1 96 ? -4.211 -1.407 0.07 1 98.88 96 ALA A C 1
ATOM 721 O O . ALA A 1 96 ? -4.078 -0.251 0.475 1 98.88 96 ALA A O 1
ATOM 722 N N . GLN A 1 97 ? -4.527 -1.697 -1.143 1 98.81 97 GLN A N 1
ATOM 723 C CA . GLN A 1 97 ? -4.754 -0.647 -2.129 1 98.81 97 GLN A CA 1
ATOM 724 C C . GLN A 1 97 ? -5.914 0.254 -1.718 1 98.81 97 GLN A C 1
ATOM 726 O O . GLN A 1 97 ? -5.832 1.477 -1.85 1 98.81 97 GLN A O 1
ATOM 731 N N . ALA A 1 98 ? -6.961 -0.319 -1.253 1 98.81 98 ALA A N 1
ATOM 732 C CA . ALA A 1 98 ? -8.133 0.441 -0.819 1 98.81 98 ALA A CA 1
ATOM 733 C C . ALA A 1 98 ? -7.785 1.354 0.354 1 98.81 98 ALA A C 1
ATOM 735 O O . ALA A 1 98 ? -8.242 2.498 0.414 1 98.81 98 ALA A O 1
ATOM 736 N N . LEU A 1 99 ? -7.02 0.834 1.269 1 98.69 99 LEU A N 1
ATOM 737 C CA . LEU A 1 99 ? -6.594 1.627 2.418 1 98.69 99 LEU A CA 1
ATOM 738 C C . LEU A 1 99 ? -5.766 2.826 1.974 1 98.69 99 LEU A C 1
ATOM 740 O O . LEU A 1 99 ? -5.938 3.932 2.49 1 98.69 99 LEU A O 1
ATOM 744 N N . ILE A 1 100 ? -4.859 2.625 1.043 1 98.75 100 ILE A N 1
ATOM 745 C CA . ILE A 1 100 ? -4.062 3.709 0.478 1 98.75 100 ILE A CA 1
ATOM 746 C C . ILE A 1 100 ? -4.98 4.742 -0.172 1 98.75 100 ILE A C 1
ATOM 748 O O . ILE A 1 100 ? -4.902 5.934 0.137 1 98.75 100 ILE A O 1
ATOM 752 N N . ASN A 1 101 ? -5.875 4.332 -0.994 1 98.62 101 ASN A N 1
ATOM 753 C CA . ASN A 1 101 ? -6.754 5.211 -1.758 1 98.62 101 ASN A CA 1
ATOM 754 C C . ASN A 1 101 ? -7.711 5.973 -0.847 1 98.62 101 ASN A C 1
ATOM 756 O O . ASN A 1 101 ? -8.094 7.105 -1.15 1 98.62 101 ASN A O 1
ATOM 760 N N . ALA A 1 102 ? -8.031 5.41 0.25 1 98.38 102 ALA A N 1
ATOM 761 C CA . ALA A 1 102 ? -8.914 6.07 1.207 1 98.38 102 ALA A CA 1
ATOM 762 C C . ALA A 1 102 ? -8.25 7.305 1.808 1 98.38 102 ALA A C 1
ATOM 764 O O . ALA A 1 102 ? -8.93 8.234 2.238 1 98.38 102 ALA A O 1
ATOM 765 N N . GLY A 1 103 ? -6.93 7.301 1.789 1 97.19 103 GLY A N 1
ATOM 766 C CA . GLY A 1 103 ? -6.23 8.375 2.479 1 97.19 103 GLY A CA 1
ATOM 767 C C . GLY A 1 103 ? -5.582 9.367 1.534 1 97.19 103 GLY A C 1
ATOM 768 O O . GLY A 1 103 ? -5.23 10.477 1.938 1 97.19 103 GLY A O 1
ATOM 769 N N . ILE A 1 104 ? -5.473 9.055 0.264 1 96.25 104 ILE A N 1
ATOM 770 C CA . ILE A 1 104 ? -4.633 9.797 -0.671 1 96.25 104 ILE A CA 1
ATOM 771 C C . ILE A 1 104 ? -5.191 11.211 -0.854 1 96.25 104 ILE A C 1
ATOM 773 O O . ILE A 1 104 ? -4.434 12.18 -0.905 1 96.25 104 ILE A O 1
ATOM 777 N N . VAL A 1 105 ? -6.406 11.359 -0.902 1 92.88 105 VAL A N 1
ATOM 778 C CA . VAL A 1 105 ? -7.027 12.648 -1.185 1 92.88 105 VAL A CA 1
ATOM 779 C C . VAL A 1 105 ? -6.707 13.633 -0.059 1 92.88 105 VAL A C 1
ATOM 781 O O . VAL A 1 105 ? -6.352 14.789 -0.315 1 92.88 105 VAL A O 1
ATOM 784 N N . SER A 1 106 ? -6.848 13.219 1.141 1 91.62 106 SER A N 1
ATOM 785 C CA . SER A 1 106 ? -6.547 14.07 2.289 1 91.62 106 SER A CA 1
ATOM 786 C C . SER A 1 106 ? -5.078 14.469 2.309 1 91.62 106 SER A C 1
ATOM 788 O O . SER A 1 106 ? -4.742 15.609 2.646 1 91.62 106 SER A O 1
ATOM 790 N N . VAL A 1 107 ? -4.242 13.57 1.935 1 92.31 107 VAL A N 1
ATOM 791 C CA . VAL A 1 107 ? -2.803 13.812 1.932 1 92.31 107 VAL A CA 1
ATOM 792 C C . VAL A 1 107 ? -2.451 14.82 0.838 1 92.31 107 VAL A C 1
ATOM 794 O O . VAL A 1 107 ? -1.674 15.75 1.066 1 92.31 107 VAL A O 1
ATOM 797 N N . GLU A 1 108 ? -3.006 14.633 -0.319 1 90.25 108 GLU A N 1
ATOM 798 C CA . GLU A 1 108 ? -2.758 15.547 -1.434 1 90.25 108 GLU A CA 1
ATOM 799 C C . GLU A 1 108 ? -3.252 16.953 -1.115 1 90.25 108 GLU A C 1
ATOM 801 O O . GLU A 1 108 ? -2.602 17.938 -1.47 1 90.25 108 GLU A O 1
ATOM 806 N N . HIS A 1 109 ? -4.352 17 -0.524 1 85.19 109 HIS A N 1
ATOM 807 C CA . HIS A 1 109 ? -4.906 18.297 -0.151 1 85.19 109 HIS A CA 1
ATOM 808 C C . HIS A 1 109 ? -4.004 19.016 0.853 1 85.19 109 HIS A C 1
ATOM 810 O O . HIS A 1 109 ? -3.818 20.219 0.771 1 85.19 109 HIS A O 1
ATOM 816 N N . ALA A 1 110 ? -3.537 18.312 1.745 1 82.44 110 ALA A N 1
ATOM 817 C CA . ALA A 1 110 ? -2.645 18.875 2.752 1 82.44 110 ALA A CA 1
ATOM 818 C C . ALA A 1 110 ? -1.346 19.375 2.119 1 82.44 110 ALA A C 1
ATOM 820 O O . ALA A 1 110 ? -0.752 20.344 2.584 1 82.44 110 ALA A O 1
ATOM 821 N N . GLY A 1 111 ? -0.857 18.656 1.098 1 75 111 GLY A N 1
ATOM 822 C CA . GLY A 1 111 ? 0.37 19.047 0.425 1 75 111 GLY A CA 1
ATOM 823 C C . GLY A 1 111 ? 0.207 20.281 -0.441 1 75 111 GLY A C 1
ATOM 824 O O . GLY A 1 111 ? 1.164 21.031 -0.65 1 75 111 GLY A O 1
ATOM 825 N N . TYR A 1 112 ? -0.875 20.438 -1.128 1 68.19 112 TYR A N 1
ATOM 826 C CA . TYR A 1 112 ? -1.14 21.578 -1.998 1 68.19 112 TYR A CA 1
ATOM 827 C C . TYR A 1 112 ? -1.338 22.844 -1.185 1 68.19 112 TYR A C 1
ATOM 829 O O . TYR A 1 112 ? -1.04 23.953 -1.657 1 68.19 112 TYR A O 1
ATOM 837 N N . GLN A 1 113 ? -1.947 22.859 -0.155 1 57.91 113 GLN A N 1
ATOM 838 C CA . GLN A 1 113 ? -2.178 24.062 0.629 1 57.91 113 GLN A CA 1
ATOM 839 C C . GLN A 1 113 ? -0.86 24.75 0.979 1 57.91 113 GLN A C 1
ATOM 841 O O . GLN A 1 113 ? -0.835 25.953 1.254 1 57.91 113 GLN A O 1
ATOM 846 N N . GLU A 1 114 ? 0.24 24.094 0.797 1 50.59 114 GLU A N 1
ATOM 847 C CA . GLU A 1 114 ? 1.481 24.812 1.06 1 50.59 114 GLU A CA 1
ATOM 848 C C . GLU A 1 114 ? 1.817 25.766 -0.083 1 50.59 114 GLU A C 1
ATOM 850 O O . GLU A 1 114 ? 2.578 26.719 0.099 1 50.59 114 GLU A O 1
ATOM 855 N N . GLY A 1 115 ? 1.541 25.422 -1.35 1 43 115 GLY A N 1
ATOM 856 C CA . GLY A 1 115 ? 1.955 26.344 -2.398 1 43 115 GLY A CA 1
ATOM 857 C C . GLY A 1 115 ? 1.24 27.672 -2.338 1 43 115 GLY A C 1
ATOM 858 O O . GLY A 1 115 ? 1.634 28.625 -3.016 1 43 115 GLY A O 1
ATOM 859 N N . PHE A 1 116 ? -0.05 27.781 -2.221 1 37.88 116 PHE A N 1
ATOM 860 C CA . PHE A 1 116 ? -0.713 29.047 -2.459 1 37.88 116 PHE A CA 1
ATOM 861 C C . PHE A 1 116 ? -0.34 30.062 -1.383 1 37.88 116 PHE A C 1
ATOM 863 O O . PHE A 1 116 ? -0.599 31.266 -1.532 1 37.88 116 PHE A O 1
ATOM 870 N N . GLN A 1 117 ? 0.377 29.812 -0.538 1 30.62 117 GLN A N 1
ATOM 871 C CA . GLN A 1 117 ? 0.566 31.062 0.194 1 30.62 117 GLN A CA 1
ATOM 872 C C . GLN A 1 117 ? 1.699 31.891 -0.409 1 30.62 117 GLN A C 1
ATOM 874 O O . GLN A 1 117 ? 2.76 31.359 -0.735 1 30.62 117 GLN A O 1
ATOM 879 N N . MET B 1 1 ? -3.346 88.188 10.859 1 29.42 1 MET B N 1
ATOM 880 C CA . MET B 1 1 ? -3.842 87 10.148 1 29.42 1 MET B CA 1
ATOM 881 C C . MET B 1 1 ? -2.906 85.812 10.344 1 29.42 1 MET B C 1
ATOM 883 O O . MET B 1 1 ? -1.736 85.875 9.961 1 29.42 1 MET B O 1
ATOM 887 N N . ASP B 1 2 ? -3.088 85 11.594 1 27.7 2 ASP B N 1
ATOM 888 C CA . ASP B 1 2 ? -2.48 83.938 12.398 1 27.7 2 ASP B CA 1
ATOM 889 C C . ASP B 1 2 ? -2.34 82.625 11.594 1 27.7 2 ASP B C 1
ATOM 891 O O . ASP B 1 2 ? -3.332 82.062 11.117 1 27.7 2 ASP B O 1
ATOM 895 N N . PHE B 1 3 ? -1.25 82.5 10.797 1 32.03 3 PHE B N 1
ATOM 896 C CA . PHE B 1 3 ? -0.616 81.375 10.062 1 32.03 3 PHE B CA 1
ATOM 897 C C . PHE B 1 3 ? -0.464 80.188 10.945 1 32.03 3 PHE B C 1
ATOM 899 O O . PHE B 1 3 ? 0.447 79.375 10.75 1 32.03 3 PHE B O 1
ATOM 906 N N . PHE B 1 4 ? -1.533 79.875 11.906 1 32.28 4 PHE B N 1
ATOM 907 C CA . PHE B 1 4 ? -1.566 78.688 12.719 1 32.28 4 PHE B CA 1
ATOM 908 C C . PHE B 1 4 ? -1.391 77.438 11.844 1 32.28 4 PHE B C 1
ATOM 910 O O . PHE B 1 4 ? -2.324 77 11.164 1 32.28 4 PHE B O 1
ATOM 917 N N . GLU B 1 5 ? -0.22 77.312 11.102 1 33.38 5 GLU B N 1
ATOM 918 C CA . GLU B 1 5 ? 0.241 76.125 10.438 1 33.38 5 GLU B CA 1
ATOM 919 C C . GLU B 1 5 ? 0.265 74.938 11.406 1 33.38 5 GLU B C 1
ATOM 921 O O . GLU B 1 5 ? 1.196 74.812 12.195 1 33.38 5 GLU B O 1
ATOM 926 N N . SER B 1 6 ? -0.844 74.75 12.242 1 32.44 6 SER B N 1
ATOM 927 C CA . SER B 1 6 ? -0.884 73.562 13.047 1 32.44 6 SER B CA 1
ATOM 928 C C . SER B 1 6 ? -0.52 72.312 12.219 1 32.44 6 SER B C 1
ATOM 930 O O . SER B 1 6 ? -1.179 72 11.219 1 32.44 6 SER B O 1
ATOM 932 N N . SER B 1 7 ? 0.842 72.062 12.078 1 33.06 7 SER B N 1
ATOM 933 C CA . SER B 1 7 ? 1.538 70.812 11.672 1 33.06 7 SER B CA 1
ATOM 934 C C . SER B 1 7 ? 0.93 69.562 12.336 1 33.06 7 SER B C 1
ATOM 936 O O . SER B 1 7 ? 1.054 69.375 13.555 1 33.06 7 SER B O 1
ATOM 938 N N . PHE B 1 8 ? -0.421 69.312 12.141 1 32.38 8 PHE B N 1
ATOM 939 C CA . PHE B 1 8 ? -1.009 68 12.516 1 32.38 8 PHE B CA 1
ATOM 940 C C . PHE B 1 8 ? -0.101 66.875 12.102 1 32.38 8 PHE B C 1
ATOM 942 O O . PHE B 1 8 ? 0.065 66.625 10.914 1 32.38 8 PHE B O 1
ATOM 949 N N . LEU B 1 9 ? 1.183 66.75 12.617 1 33.16 9 LEU B N 1
ATOM 950 C CA . LEU B 1 9 ? 1.997 65.562 12.555 1 33.16 9 LEU B CA 1
ATOM 951 C C . LEU B 1 9 ? 1.17 64.312 12.906 1 33.16 9 LEU B C 1
ATOM 953 O O . LEU B 1 9 ? 0.65 64.25 14.023 1 33.16 9 LEU B O 1
ATOM 957 N N . GLU B 1 10 ? 0.167 63.969 12.055 1 35.09 10 GLU B N 1
ATOM 958 C CA . GLU B 1 10 ? -0.473 62.656 12.141 1 35.09 10 GLU B CA 1
ATOM 959 C C . GLU B 1 10 ? 0.55 61.562 12.43 1 35.09 10 GLU B C 1
ATOM 961 O O . GLU B 1 10 ? 1.549 61.438 11.719 1 35.09 10 GLU B O 1
ATOM 966 N N . ASP B 1 11 ? 0.855 61.312 13.727 1 29.92 11 ASP B N 1
ATOM 967 C CA . ASP B 1 11 ? 1.549 60.125 14.234 1 29.92 11 ASP B CA 1
ATOM 968 C C . ASP B 1 11 ? 1.058 58.875 13.539 1 29.92 11 ASP B C 1
ATOM 970 O O . ASP B 1 11 ? -0.126 58.531 13.609 1 29.92 11 ASP B O 1
ATOM 974 N N . GLU B 1 12 ? 1.501 58.594 12.312 1 40.09 12 GLU B N 1
ATOM 975 C CA . GLU B 1 12 ? 1.477 57.281 11.672 1 40.09 12 GLU B CA 1
ATOM 976 C C . GLU B 1 12 ? 1.792 56.156 12.672 1 40.09 12 GLU B C 1
ATOM 978 O O . GLU B 1 12 ? 2.951 55.781 12.836 1 40.09 12 GLU B O 1
ATOM 983 N N . SER B 1 13 ? 1.514 56.406 14.031 1 36.28 13 SER B N 1
ATOM 984 C CA . SER B 1 13 ? 1.858 55.312 14.93 1 36.28 13 SER B CA 1
ATOM 985 C C . SER B 1 13 ? 1.576 53.969 14.297 1 36.28 13 SER B C 1
ATOM 987 O O . SER B 1 13 ? 0.968 53.875 13.227 1 36.28 13 SER B O 1
ATOM 989 N N . MET B 1 14 ? 1.188 52.969 15.273 1 32.88 14 MET B N 1
ATOM 990 C CA . MET B 1 14 ? 1.33 51.531 15.469 1 32.88 14 MET B CA 1
ATOM 991 C C . MET B 1 14 ? 0.411 50.75 14.523 1 32.88 14 MET B C 1
ATOM 993 O O . MET B 1 14 ? -0.797 50.688 14.75 1 32.88 14 MET B O 1
ATOM 997 N N . ARG B 1 15 ? 0.333 51.094 13.273 1 38.81 15 ARG B N 1
ATOM 998 C CA . ARG B 1 15 ? -0.428 50.125 12.492 1 38.81 15 ARG B CA 1
ATOM 999 C C . ARG B 1 15 ? -0.195 48.719 13 1 38.81 15 ARG B C 1
ATOM 1001 O O . ARG B 1 15 ? 0.937 48.344 13.312 1 38.81 15 ARG B O 1
ATOM 1008 N N . PRO B 1 16 ? -1.246 48.219 13.766 1 39.53 16 PRO B N 1
ATOM 1009 C CA . PRO B 1 16 ? -1.134 46.781 14.047 1 39.53 16 PRO B CA 1
ATOM 1010 C C . PRO B 1 16 ? -0.514 46 12.898 1 39.53 16 PRO B C 1
ATOM 1012 O O . PRO B 1 16 ? -0.795 46.281 11.727 1 39.53 16 PRO B O 1
ATOM 1015 N N . LYS B 1 17 ? 0.841 45.688 12.969 1 37.78 17 LYS B N 1
ATOM 1016 C CA . LYS B 1 17 ? 1.455 44.625 12.156 1 37.78 17 LYS B CA 1
ATOM 1017 C C . LYS B 1 17 ? 0.435 43.562 11.773 1 37.78 17 LYS B C 1
ATOM 1019 O O . LYS B 1 17 ? -0.439 43.219 12.57 1 37.78 17 LYS B O 1
ATOM 1024 N N . ASN B 1 18 ? -0.094 43.656 10.555 1 35.81 18 ASN B N 1
ATOM 1025 C CA . ASN B 1 18 ? -0.691 42.5 9.891 1 35.81 18 ASN B CA 1
ATOM 1026 C C . ASN B 1 18 ? -0.19 41.188 10.492 1 35.81 18 ASN B C 1
ATOM 1028 O O . ASN B 1 18 ? 1.006 40.906 10.445 1 35.81 18 ASN B O 1
ATOM 1032 N N . SER B 1 19 ? -0.514 40.938 11.844 1 37.25 19 SER B N 1
ATOM 1033 C CA . SER B 1 19 ? -0.34 39.562 12.281 1 37.25 19 SER B CA 1
ATOM 1034 C C . SER B 1 19 ? -0.426 38.594 11.109 1 37.25 19 SER B C 1
ATOM 1036 O O . SER B 1 19 ? -1.507 38.375 10.562 1 37.25 19 SER B O 1
ATOM 1038 N N . THR B 1 20 ? 0.378 38.875 10.031 1 36.16 20 THR B N 1
ATOM 1039 C CA . THR B 1 20 ? 0.519 37.719 9.133 1 36.16 20 THR B CA 1
ATOM 1040 C C . THR B 1 20 ? 0.348 36.406 9.891 1 36.16 20 THR B C 1
ATOM 1042 O O . THR B 1 20 ? 1.131 36.094 10.789 1 36.16 20 THR B O 1
ATOM 1045 N N . THR B 1 21 ? -0.877 36.156 10.484 1 36.22 21 THR B N 1
ATOM 1046 C CA . THR B 1 21 ? -1.238 34.781 10.773 1 36.22 21 THR B CA 1
ATOM 1047 C C . THR B 1 21 ? -0.347 33.812 9.992 1 36.22 21 THR B C 1
ATOM 1049 O O . THR B 1 21 ? -0.402 33.781 8.766 1 36.22 21 THR B O 1
ATOM 1052 N N . LEU B 1 22 ? 1.03 33.812 10.203 1 37.53 22 LEU B N 1
ATOM 1053 C CA . LEU B 1 22 ? 1.896 32.75 9.742 1 37.53 22 LEU B CA 1
ATOM 1054 C C . LEU B 1 22 ? 1.124 31.422 9.648 1 37.53 22 LEU B C 1
ATOM 1056 O O . LEU B 1 22 ? 0.666 30.891 10.664 1 37.53 22 LEU B O 1
ATOM 1060 N N . LEU B 1 23 ? -0.091 31.281 9.062 1 39.84 23 LEU B N 1
ATOM 1061 C CA . LEU B 1 23 ? -0.571 29.938 8.734 1 39.84 23 LEU B CA 1
ATOM 1062 C C . LEU B 1 23 ? 0.536 28.906 8.922 1 39.84 23 LEU B C 1
ATOM 1064 O O . LEU B 1 23 ? 1.575 28.984 8.266 1 39.84 23 LEU B O 1
ATOM 1068 N N . ALA B 1 24 ? 0.992 28.703 10.141 1 44.66 24 ALA B N 1
ATOM 1069 C CA . ALA B 1 24 ? 1.966 27.672 10.461 1 44.66 24 ALA B CA 1
ATOM 1070 C C . ALA B 1 24 ? 2.094 26.672 9.32 1 44.66 24 ALA B C 1
ATOM 1072 O O . ALA B 1 24 ? 1.105 26.062 8.906 1 44.66 24 ALA B O 1
ATOM 1073 N N . LYS B 1 25 ? 2.754 27.016 8.219 1 51 25 LYS B N 1
ATOM 1074 C CA . LYS B 1 25 ? 3.07 26.219 7.035 1 51 25 LYS B CA 1
ATOM 1075 C C . LYS B 1 25 ? 3.279 24.75 7.406 1 51 25 LYS B C 1
ATOM 1077 O O . LYS B 1 25 ? 4.066 24.438 8.305 1 51 25 LYS B O 1
ATOM 1082 N N . GLN B 1 26 ? 2.215 23.984 7.457 1 58.19 26 GLN B N 1
ATOM 1083 C CA . GLN B 1 26 ? 2.445 22.562 7.613 1 58.19 26 GLN B CA 1
ATOM 1084 C C . GLN B 1 26 ? 3.645 22.109 6.785 1 58.19 26 GLN B C 1
ATOM 1086 O O . GLN B 1 26 ? 3.822 22.547 5.648 1 58.19 26 GLN B O 1
ATOM 1091 N N . ALA B 1 27 ? 4.738 21.75 7.457 1 67.25 27 ALA B N 1
ATOM 1092 C CA . ALA B 1 27 ? 5.867 21.141 6.746 1 67.25 27 ALA B CA 1
ATOM 1093 C C . ALA B 1 27 ? 5.379 20.219 5.641 1 67.25 27 ALA B C 1
ATOM 1095 O O . ALA B 1 27 ? 4.387 19.5 5.809 1 67.25 27 ALA B O 1
ATOM 1096 N N . PRO B 1 28 ? 5.883 20.5 4.41 1 80.5 28 PRO B N 1
ATOM 1097 C CA . PRO B 1 28 ? 5.504 19.594 3.318 1 80.5 28 PRO B CA 1
ATOM 1098 C C . PRO B 1 28 ? 5.602 18.125 3.705 1 80.5 28 PRO B C 1
ATOM 1100 O O . PRO B 1 28 ? 6.488 17.75 4.473 1 80.5 28 PRO B O 1
ATOM 1103 N N . LEU B 1 29 ? 4.672 17.422 3.467 1 91.69 29 LEU B N 1
ATOM 1104 C CA . LEU B 1 29 ? 4.715 15.977 3.654 1 91.69 29 LEU B CA 1
ATOM 1105 C C . LEU B 1 29 ? 5.602 15.32 2.602 1 91.69 29 LEU B C 1
ATOM 1107 O O . LEU B 1 29 ? 5.188 15.141 1.454 1 91.69 29 LEU B O 1
ATOM 1111 N N . LEU B 1 30 ? 6.812 15 2.967 1 94.44 30 LEU B N 1
ATOM 1112 C CA . LEU B 1 30 ? 7.781 14.414 2.041 1 94.44 30 LEU B CA 1
ATOM 1113 C C . LEU B 1 30 ? 8.227 13.039 2.514 1 94.44 30 LEU B C 1
ATOM 1115 O O . LEU B 1 30 ? 8.188 12.742 3.711 1 94.44 30 LEU B O 1
ATOM 1119 N N . THR B 1 31 ? 8.555 12.258 1.561 1 97.19 31 THR B N 1
ATOM 1120 C CA . THR B 1 31 ? 9.055 10.93 1.875 1 97.19 31 THR B CA 1
ATOM 1121 C C . THR B 1 31 ? 10.422 11.008 2.537 1 97.19 31 THR B C 1
ATOM 1123 O O . THR B 1 31 ? 11.164 11.977 2.328 1 97.19 31 THR B O 1
ATOM 1126 N N . ARG B 1 32 ? 10.742 10 3.316 1 97.69 32 ARG B N 1
ATOM 1127 C CA . ARG B 1 32 ? 12.102 9.703 3.764 1 97.69 32 ARG B CA 1
ATOM 1128 C C . ARG B 1 32 ? 12.688 8.531 2.988 1 97.69 32 ARG B C 1
ATOM 1130 O O . ARG B 1 32 ? 11.953 7.793 2.322 1 97.69 32 ARG B O 1
ATOM 1137 N N . VAL B 1 33 ? 13.969 8.359 3.059 1 97.88 33 VAL B N 1
ATOM 1138 C CA . VAL B 1 33 ? 14.617 7.195 2.463 1 97.88 33 VAL B CA 1
ATOM 1139 C C . VAL B 1 33 ? 14.086 5.922 3.123 1 97.88 33 VAL B C 1
ATOM 1141 O O . VAL B 1 33 ? 13.977 5.852 4.348 1 97.88 33 VAL B O 1
ATOM 1144 N N . GLN B 1 34 ? 13.742 4.922 2.332 1 98.06 34 GLN B N 1
ATOM 1145 C CA . GLN B 1 34 ? 13.266 3.627 2.803 1 98.06 34 GLN B CA 1
ATOM 1146 C C . GLN B 1 34 ? 13.852 2.488 1.971 1 98.06 34 GLN B C 1
ATOM 1148 O O . GLN B 1 34 ? 13.453 2.285 0.822 1 98.06 34 GLN B O 1
ATOM 1153 N N . GLU B 1 35 ? 14.711 1.786 2.58 1 96.88 35 GLU B N 1
ATOM 1154 C CA . GLU B 1 35 ? 15.328 0.661 1.882 1 96.88 35 GLU B CA 1
ATOM 1155 C C . GLU B 1 35 ? 14.391 -0.543 1.843 1 96.88 35 GLU B C 1
ATOM 1157 O O . GLU B 1 35 ? 13.609 -0.758 2.77 1 96.88 35 GLU B O 1
ATOM 1162 N N . PHE B 1 36 ? 14.469 -1.348 0.734 1 95.62 36 PHE B N 1
ATOM 1163 C CA . PHE B 1 36 ? 13.656 -2.555 0.639 1 95.62 36 PHE B CA 1
ATOM 1164 C C . PHE B 1 36 ? 14.328 -3.594 -0.246 1 95.62 36 PHE B C 1
ATOM 1166 O O . PHE B 1 36 ? 15.32 -3.297 -0.919 1 95.62 36 PHE B O 1
ATOM 1173 N N . HIS B 1 37 ? 13.836 -4.738 -0.172 1 94.12 37 HIS B N 1
ATOM 1174 C CA . HIS B 1 37 ? 14.344 -5.883 -0.918 1 94.12 37 HIS B CA 1
ATOM 1175 C C . HIS B 1 37 ? 15.766 -6.23 -0.497 1 94.12 37 HIS B C 1
ATOM 1177 O O . HIS B 1 37 ? 16.719 -5.953 -1.229 1 94.12 37 HIS B O 1
ATOM 1183 N N . GLU B 1 38 ? 15.805 -6.906 0.574 1 90.06 38 GLU B N 1
ATOM 1184 C CA . GLU B 1 38 ? 17.078 -7.207 1.214 1 90.06 38 GLU B CA 1
ATOM 1185 C C . GLU B 1 38 ? 17.906 -8.156 0.36 1 90.06 38 GLU B C 1
ATOM 1187 O O . GLU B 1 38 ? 17.391 -9.109 -0.214 1 90.06 38 GLU B O 1
ATOM 1192 N N . ALA B 1 39 ? 19.141 -7.824 0.219 1 86.06 39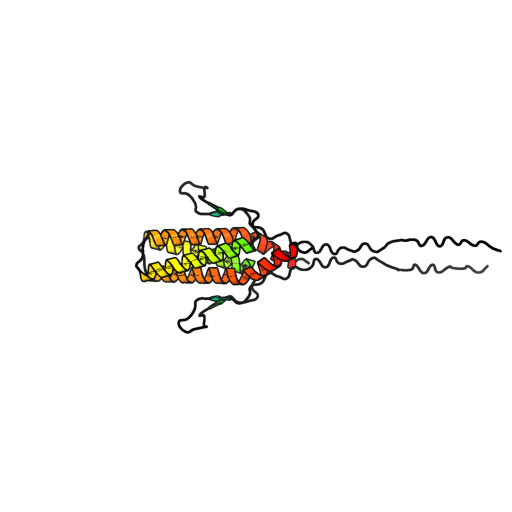 ALA B N 1
ATOM 1193 C CA . ALA B 1 39 ? 20.125 -8.68 -0.451 1 86.06 39 ALA B CA 1
ATOM 1194 C C . ALA B 1 39 ? 20.578 -9.82 0.465 1 86.06 39 ALA B C 1
ATOM 1196 O O . ALA B 1 39 ? 20.219 -9.844 1.646 1 86.06 39 ALA B O 1
ATOM 1197 N N . TYR B 1 40 ? 21.109 -10.875 -0.152 1 78.56 40 TYR B N 1
ATOM 1198 C CA . TYR B 1 40 ? 21.609 -12.023 0.601 1 78.56 40 TYR B CA 1
ATOM 1199 C C . TYR B 1 40 ? 22.672 -11.602 1.603 1 78.56 40 TYR B C 1
ATOM 1201 O O . TYR B 1 40 ? 22.781 -12.18 2.686 1 78.56 40 TYR B O 1
ATOM 1209 N N . SER B 1 41 ? 23.297 -10.555 1.244 1 74.25 41 SER B N 1
ATOM 1210 C CA . SER B 1 41 ? 24.312 -10.055 2.182 1 74.25 41 SER B CA 1
ATOM 1211 C C . SER B 1 41 ? 23.672 -9.133 3.219 1 74.25 41 SER B C 1
ATOM 1213 O O . SER B 1 41 ? 22.844 -8.281 2.883 1 74.25 41 SER B O 1
ATOM 1215 N N . ALA B 1 42 ? 23.938 -9.336 4.344 1 72.44 42 ALA B N 1
ATOM 1216 C CA . ALA B 1 42 ? 23.344 -8.695 5.512 1 72.44 42 ALA B CA 1
ATOM 1217 C C . ALA B 1 42 ? 23.453 -7.176 5.426 1 72.44 42 ALA B C 1
ATOM 1219 O O . ALA B 1 42 ? 24.516 -6.648 5.105 1 72.44 42 ALA B O 1
ATOM 1220 N N . GLY B 1 43 ? 22.422 -6.52 5.719 1 78.12 43 GLY B N 1
ATOM 1221 C CA . GLY B 1 43 ? 22.391 -5.082 5.934 1 78.12 43 GLY B CA 1
ATOM 1222 C C . GLY B 1 43 ? 22.203 -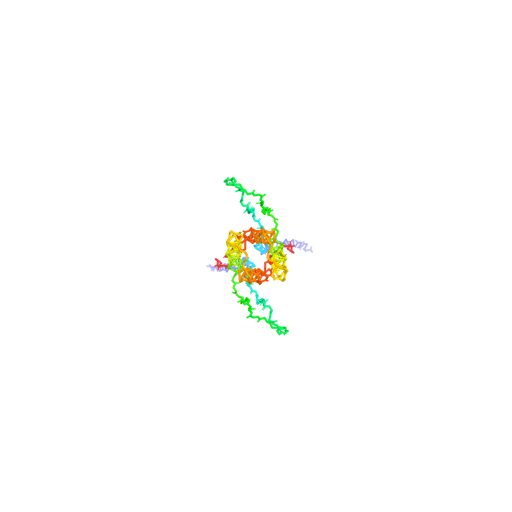4.293 4.648 1 78.12 43 GLY B C 1
ATOM 1223 O O . GLY B 1 43 ? 22.047 -3.072 4.68 1 78.12 43 GLY B O 1
ATOM 1224 N N . GLU B 1 44 ? 22.312 -5.074 3.508 1 88.25 44 GLU B N 1
ATOM 1225 C CA . GLU B 1 44 ? 22.203 -4.305 2.268 1 88.25 44 GLU B CA 1
ATOM 1226 C C . GLU B 1 44 ? 20.875 -4.555 1.57 1 88.25 44 GLU B C 1
ATOM 1228 O O . GLU B 1 44 ? 20.297 -5.629 1.706 1 88.25 44 GLU B O 1
ATOM 1233 N N . CYS B 1 45 ? 20.391 -3.523 1.014 1 94.44 45 CYS B N 1
ATOM 1234 C CA . CYS B 1 45 ? 19.172 -3.623 0.214 1 94.44 45 CYS B CA 1
ATOM 1235 C C . CYS B 1 45 ? 19.438 -3.262 -1.241 1 94.44 45 CYS B C 1
ATOM 1237 O O . CYS B 1 45 ? 20.281 -2.408 -1.526 1 94.44 45 CYS B O 1
ATOM 1239 N N . PHE B 1 46 ? 18.75 -3.967 -2.086 1 94.25 46 PHE B N 1
ATOM 1240 C CA . PHE B 1 46 ? 18.906 -3.729 -3.516 1 94.25 46 PHE B CA 1
ATOM 1241 C C . PHE B 1 46 ? 18.344 -2.363 -3.902 1 94.25 46 PHE B C 1
ATOM 1243 O O . PHE B 1 46 ? 18.859 -1.712 -4.812 1 94.25 46 PHE B O 1
ATOM 1250 N N . PHE B 1 47 ? 17.312 -1.867 -3.178 1 96.88 47 PHE B N 1
ATOM 1251 C CA . PHE B 1 47 ? 16.594 -0.674 -3.609 1 96.88 47 PHE B CA 1
ATOM 1252 C C . PHE B 1 47 ? 16.266 0.219 -2.42 1 96.88 47 PHE B C 1
ATOM 1254 O O . PHE B 1 47 ? 16.281 -0.234 -1.273 1 96.88 47 PHE B O 1
ATOM 1261 N N . SER B 1 48 ? 16.031 1.481 -2.682 1 97.56 48 SER B N 1
ATOM 1262 C CA . SER B 1 48 ? 15.523 2.438 -1.704 1 97.56 48 SER B CA 1
ATOM 1263 C C . SER B 1 48 ? 14.539 3.416 -2.344 1 97.56 48 SER B C 1
ATOM 1265 O O . SER B 1 48 ? 14.711 3.805 -3.502 1 97.56 48 SER B O 1
ATOM 1267 N N . VAL B 1 49 ? 13.562 3.754 -1.561 1 98.44 49 VAL B N 1
ATOM 1268 C CA . VAL B 1 49 ? 12.75 4.906 -1.936 1 98.44 49 VAL B CA 1
ATOM 1269 C C . VAL B 1 49 ? 13.516 6.195 -1.644 1 98.44 49 VAL B C 1
ATOM 1271 O O . VAL B 1 49 ? 14.102 6.344 -0.571 1 98.44 49 VAL B O 1
ATOM 1274 N N . SER B 1 50 ? 13.539 7.168 -2.568 1 98.06 50 SER B N 1
ATOM 1275 C CA . SER B 1 50 ? 14.227 8.445 -2.406 1 98.06 50 SER B CA 1
ATOM 1276 C C . SER B 1 50 ? 13.484 9.352 -1.428 1 98.06 50 SER B C 1
ATOM 1278 O O . SER B 1 50 ? 12.25 9.312 -1.344 1 98.06 50 SER B O 1
ATOM 1280 N N . SER B 1 51 ? 14.273 10.156 -0.816 1 97.56 51 SER B N 1
ATOM 1281 C CA . SER B 1 51 ? 13.68 11.172 0.05 1 97.56 51 SER B CA 1
ATOM 1282 C C . SER B 1 51 ? 13.273 12.406 -0.745 1 97.56 51 SER B C 1
ATOM 1284 O O . SER B 1 51 ? 13.734 12.609 -1.867 1 97.56 51 SER B O 1
ATOM 1286 N N . GLY B 1 52 ? 12.281 13.172 -0.183 1 95.62 52 GLY B N 1
ATOM 1287 C CA . GLY B 1 52 ? 11.969 14.484 -0.73 1 95.62 52 GLY B CA 1
ATOM 1288 C C . GLY B 1 52 ? 10.867 14.445 -1.771 1 95.62 52 GLY B C 1
ATOM 1289 O O . GLY B 1 52 ? 10.617 15.438 -2.459 1 95.62 52 GLY B O 1
ATOM 1290 N N . ILE B 1 53 ? 10.281 13.312 -1.953 1 96.44 53 ILE B N 1
ATOM 1291 C CA . ILE B 1 53 ? 9.148 13.172 -2.857 1 96.44 53 ILE B CA 1
ATOM 1292 C C . ILE B 1 53 ? 7.848 13.484 -2.113 1 96.44 53 ILE B C 1
ATOM 1294 O O . ILE B 1 53 ? 7.66 13.047 -0.974 1 96.44 53 ILE B O 1
ATOM 1298 N N . PRO B 1 54 ? 6.91 14.305 -2.703 1 95.38 54 PRO B N 1
ATOM 1299 C CA . PRO B 1 54 ? 5.617 14.492 -2.043 1 95.38 54 PRO B CA 1
ATOM 1300 C C . PRO B 1 54 ? 4.922 13.172 -1.714 1 95.38 54 PRO B C 1
ATOM 1302 O O . PRO B 1 54 ? 4.832 12.289 -2.57 1 95.38 54 PRO B O 1
ATOM 1305 N N . VAL B 1 55 ? 4.445 13.047 -0.565 1 96.38 55 VAL B N 1
ATOM 1306 C CA . VAL B 1 55 ? 3.879 11.781 -0.091 1 96.38 55 VAL B CA 1
ATOM 1307 C C . VAL B 1 55 ? 2.674 11.406 -0.948 1 96.38 55 VAL B C 1
ATOM 1309 O O . VAL B 1 55 ? 2.443 10.219 -1.213 1 96.38 55 VAL B O 1
ATOM 1312 N N . GLY B 1 56 ? 1.89 12.367 -1.355 1 96.06 56 GLY B N 1
ATOM 1313 C CA . GLY B 1 56 ? 0.785 12.07 -2.254 1 96.06 56 GLY B CA 1
ATOM 1314 C C . GLY B 1 56 ? 1.214 11.32 -3.502 1 96.06 56 GLY B C 1
ATOM 1315 O O . GLY B 1 56 ? 0.552 10.367 -3.92 1 96.06 56 GLY B O 1
ATOM 1316 N N . ASP B 1 57 ? 2.322 11.758 -4.074 1 96.81 57 ASP B N 1
ATOM 1317 C CA . ASP B 1 57 ? 2.867 11.102 -5.258 1 96.81 57 ASP B CA 1
ATOM 1318 C C . ASP B 1 57 ? 3.326 9.68 -4.934 1 96.81 57 ASP B C 1
ATOM 1320 O O . ASP B 1 57 ? 3.088 8.75 -5.711 1 96.81 57 ASP B O 1
ATOM 1324 N N . ALA B 1 58 ? 4 9.492 -3.838 1 98.06 58 ALA B N 1
ATOM 1325 C CA . ALA B 1 58 ? 4.484 8.18 -3.416 1 98.06 58 ALA B CA 1
ATOM 1326 C C . ALA B 1 58 ? 3.324 7.211 -3.207 1 98.06 58 ALA B C 1
ATOM 1328 O O . ALA B 1 58 ? 3.383 6.062 -3.648 1 98.06 58 ALA B O 1
ATOM 1329 N N . LEU B 1 59 ? 2.256 7.68 -2.582 1 98.12 59 LEU B N 1
ATOM 1330 C CA . LEU B 1 59 ? 1.1 6.836 -2.305 1 98.12 59 LEU B CA 1
ATOM 1331 C C . LEU B 1 59 ? 0.354 6.492 -3.59 1 98.12 59 LEU B C 1
ATOM 1333 O O . LEU B 1 59 ? -0.114 5.363 -3.76 1 98.12 59 LEU B O 1
ATOM 1337 N N . ASN B 1 60 ? 0.269 7.406 -4.508 1 98.25 60 ASN B N 1
ATOM 1338 C CA . ASN B 1 60 ? -0.317 7.125 -5.812 1 98.25 60 ASN B CA 1
ATOM 1339 C C . ASN B 1 60 ? 0.467 6.047 -6.559 1 98.25 60 ASN B C 1
ATOM 1341 O O . ASN B 1 60 ? -0.123 5.156 -7.168 1 98.25 60 ASN B O 1
ATOM 1345 N N . GLU B 1 61 ? 1.761 6.16 -6.527 1 98.62 61 GLU B N 1
ATOM 1346 C CA . GLU B 1 61 ? 2.613 5.152 -7.148 1 98.62 61 GLU B CA 1
ATOM 1347 C C . GLU B 1 61 ? 2.42 3.789 -6.496 1 98.62 61 GLU B C 1
ATOM 1349 O O . GLU B 1 61 ? 2.326 2.771 -7.188 1 98.62 61 GLU B O 1
ATOM 1354 N N . ALA B 1 62 ? 2.398 3.76 -5.168 1 98.81 62 ALA B N 1
ATOM 1355 C CA . ALA B 1 62 ? 2.162 2.516 -4.441 1 98.81 62 ALA B CA 1
ATOM 1356 C C . ALA B 1 62 ? 0.848 1.87 -4.871 1 98.81 62 ALA B C 1
ATOM 1358 O O . ALA B 1 62 ? 0.798 0.667 -5.137 1 98.81 62 ALA B O 1
ATOM 1359 N N . SER B 1 63 ? -0.202 2.668 -4.953 1 98.81 63 SER B N 1
ATOM 1360 C CA . SER B 1 63 ? -1.511 2.17 -5.363 1 98.81 63 SER B CA 1
ATOM 1361 C C . SER B 1 63 ? -1.466 1.604 -6.781 1 98.81 63 SER B C 1
ATOM 1363 O O . SER B 1 63 ? -2.033 0.543 -7.047 1 98.81 63 SER B O 1
ATOM 1365 N N . ALA B 1 64 ? -0.803 2.295 -7.68 1 98.81 64 ALA B N 1
ATOM 1366 C CA . ALA B 1 64 ? -0.667 1.833 -9.055 1 98.81 64 ALA B CA 1
ATOM 1367 C C . ALA B 1 64 ? 0.082 0.505 -9.117 1 98.81 64 ALA B C 1
ATOM 1369 O O . ALA B 1 64 ? -0.303 -0.398 -9.867 1 98.81 64 ALA B O 1
ATOM 1370 N N . ILE B 1 65 ? 1.156 0.328 -8.422 1 98.81 65 ILE B N 1
ATOM 1371 C CA . ILE B 1 65 ? 1.948 -0.896 -8.375 1 98.81 65 ILE B CA 1
ATOM 1372 C C . ILE B 1 65 ? 1.09 -2.049 -7.863 1 98.81 65 ILE B C 1
ATOM 1374 O O . ILE B 1 65 ? 1.117 -3.148 -8.422 1 98.81 65 ILE B O 1
ATOM 1378 N N . LEU B 1 66 ? 0.272 -1.773 -6.82 1 98.69 66 LEU B N 1
ATOM 1379 C CA . LEU B 1 66 ? -0.598 -2.809 -6.273 1 98.69 66 LEU B CA 1
ATOM 1380 C C . LEU B 1 66 ? -1.679 -3.195 -7.277 1 98.69 66 LEU B C 1
ATOM 1382 O O . LEU B 1 66 ? -2.047 -4.367 -7.379 1 98.69 66 LEU B O 1
ATOM 1386 N N . GLY B 1 67 ? -2.201 -2.205 -8.008 1 98.44 67 GLY B N 1
ATOM 1387 C CA . GLY B 1 67 ? -3.109 -2.525 -9.102 1 98.44 67 GLY B CA 1
ATOM 1388 C C . GLY B 1 67 ? -2.494 -3.449 -10.133 1 98.44 67 GLY B C 1
ATOM 1389 O O . GLY B 1 67 ? -3.137 -4.402 -10.586 1 98.44 67 GLY B O 1
ATOM 1390 N N . ALA B 1 68 ? -1.249 -3.195 -10.477 1 98 68 ALA B N 1
ATOM 1391 C CA . ALA B 1 68 ? -0.529 -4.047 -11.422 1 98 68 ALA B CA 1
ATOM 1392 C C . ALA B 1 68 ? -0.298 -5.438 -10.836 1 98 68 ALA B C 1
ATOM 1394 O O . ALA B 1 68 ? -0.46 -6.445 -11.531 1 98 68 ALA B O 1
ATOM 1395 N N . ALA B 1 69 ? 0.12 -5.539 -9.57 1 97.81 69 ALA B N 1
ATOM 1396 C CA . ALA B 1 69 ? 0.324 -6.82 -8.906 1 97.81 69 ALA B CA 1
ATOM 1397 C C . ALA B 1 69 ? -0.958 -7.652 -8.914 1 97.81 69 ALA B C 1
ATOM 1399 O O . ALA B 1 69 ? -0.917 -8.867 -9.117 1 97.81 69 ALA B O 1
ATOM 1400 N N . GLU B 1 70 ? -2.109 -6.957 -8.648 1 96.88 70 GLU B N 1
ATOM 1401 C CA . GLU B 1 70 ? -3.402 -7.629 -8.68 1 96.88 70 GLU B CA 1
ATOM 1402 C C . GLU B 1 70 ? -3.691 -8.203 -10.07 1 96.88 70 GLU B C 1
ATOM 1404 O O . GLU B 1 70 ? -4.164 -9.336 -10.195 1 96.88 70 GLU B O 1
ATOM 1409 N N . SER B 1 71 ? -3.402 -7.461 -11.07 1 95.31 71 SER B N 1
ATOM 1410 C CA . SER B 1 71 ? -3.609 -7.906 -12.445 1 95.31 71 SER B CA 1
ATOM 1411 C C . SER B 1 71 ? -2.736 -9.117 -12.773 1 95.31 71 SER B C 1
ATOM 1413 O O . SER B 1 71 ? -3.205 -10.078 -13.375 1 95.31 71 SER B O 1
ATOM 1415 N N . VAL B 1 72 ? -1.505 -9.125 -12.367 1 93.94 72 VAL B N 1
ATOM 1416 C CA . VAL B 1 72 ? -0.586 -10.234 -12.594 1 93.94 72 VAL B CA 1
ATOM 1417 C C . VAL B 1 72 ? -1.078 -11.469 -11.852 1 93.94 72 VAL B C 1
ATOM 1419 O O . VAL B 1 72 ? -1.091 -12.57 -12.406 1 93.94 72 VAL B O 1
ATOM 1422 N N . SER B 1 73 ? -1.462 -11.305 -10.578 1 92.94 73 SER B N 1
ATOM 1423 C CA . SER B 1 73 ? -1.967 -12.414 -9.781 1 92.94 73 SER B CA 1
ATOM 1424 C C . SER B 1 73 ? -3.203 -13.039 -10.422 1 92.94 73 SER B C 1
ATOM 1426 O O . SER B 1 73 ? -3.359 -14.266 -10.414 1 92.94 73 SER B O 1
ATOM 1428 N N . SER B 1 74 ? -4.102 -12.172 -10.938 1 90 74 SER B N 1
ATOM 1429 C CA . SER B 1 74 ? -5.305 -12.656 -11.609 1 90 74 SER B CA 1
ATOM 1430 C C . SER B 1 74 ? -4.961 -13.477 -12.844 1 90 74 SER B C 1
ATOM 1432 O O . SER B 1 74 ? -5.559 -14.531 -13.086 1 90 74 SER B O 1
ATOM 1434 N N . LYS B 1 75 ? -3.977 -13.062 -13.57 1 90.38 75 LYS B N 1
ATOM 1435 C CA . LYS B 1 75 ? -3.535 -13.773 -14.766 1 90.38 75 LYS B CA 1
ATOM 1436 C C . LYS B 1 75 ? -2.91 -15.117 -14.406 1 90.38 75 LYS B C 1
ATOM 1438 O O . LYS B 1 75 ? -3.121 -16.109 -15.109 1 90.38 75 LYS B O 1
ATOM 1443 N N . LEU B 1 76 ? -2.158 -15.148 -13.352 1 87.25 76 LEU B N 1
ATOM 1444 C CA . LEU B 1 76 ? -1.549 -16.391 -12.898 1 87.25 76 LEU B CA 1
ATOM 1445 C C . LEU B 1 76 ? -2.617 -17.406 -12.492 1 87.25 76 LEU B C 1
ATOM 1447 O O . LEU B 1 76 ? -2.479 -18.609 -12.75 1 87.25 76 LEU B O 1
ATOM 1451 N N . GLN B 1 77 ? -3.641 -17 -11.859 1 84.44 77 GLN B N 1
ATOM 1452 C CA . GLN B 1 77 ? -4.746 -17.859 -11.469 1 84.44 77 GLN B CA 1
ATOM 1453 C C . GLN B 1 77 ? -5.434 -18.469 -12.688 1 84.44 77 GLN B C 1
ATOM 1455 O O . GLN B 1 77 ? -5.824 -19.641 -12.672 1 84.44 77 GLN B O 1
ATOM 1460 N N . ASP B 1 78 ? -5.516 -17.75 -13.734 1 86.56 78 ASP B N 1
ATOM 1461 C CA . ASP B 1 78 ? -6.219 -18.172 -14.938 1 86.56 78 ASP B CA 1
ATOM 1462 C C . ASP B 1 78 ? -5.344 -19.094 -15.789 1 86.56 78 ASP B C 1
ATOM 1464 O O . ASP B 1 78 ? -5.824 -20.094 -16.344 1 86.56 78 ASP B O 1
ATOM 1468 N N . ASP B 1 79 ? -4.066 -18.844 -15.938 1 85.88 79 ASP B N 1
ATOM 1469 C CA . ASP B 1 79 ? -3.184 -19.5 -16.906 1 85.88 79 ASP B CA 1
ATOM 1470 C C . ASP B 1 79 ? -2.334 -20.578 -16.234 1 85.88 79 ASP B C 1
ATOM 1472 O O . ASP B 1 79 ? -1.743 -21.422 -16.906 1 85.88 79 ASP B O 1
ATOM 1476 N N . GLY B 1 80 ? -2.277 -20.656 -14.961 1 83.25 80 GLY B N 1
ATOM 1477 C CA . GLY B 1 80 ? -1.409 -21.562 -14.234 1 83.25 80 GLY B CA 1
ATOM 1478 C C . GLY B 1 80 ? -0.307 -20.859 -13.469 1 83.25 80 GLY B C 1
ATOM 1479 O O . GLY B 1 80 ? 0.234 -19.844 -13.93 1 83.25 80 GLY B O 1
ATOM 1480 N N . LEU B 1 81 ? -0.049 -21.344 -12.336 1 75.81 81 LEU B N 1
ATOM 1481 C CA . LEU B 1 81 ? 0.908 -20.734 -11.414 1 75.81 81 LEU B CA 1
ATOM 1482 C C . LEU B 1 81 ? 2.336 -20.922 -11.922 1 75.81 81 LEU B C 1
ATOM 1484 O O . LEU B 1 81 ? 2.695 -21.984 -12.414 1 75.81 81 LEU B O 1
ATOM 1488 N N . ASP B 1 82 ? 2.998 -19.875 -12.086 1 83.69 82 ASP B N 1
ATOM 1489 C CA . ASP B 1 82 ? 4.383 -19.781 -12.539 1 83.69 82 ASP B CA 1
ATOM 1490 C C . ASP B 1 82 ? 5.258 -19.125 -11.469 1 83.69 82 ASP B C 1
ATOM 1492 O O . ASP B 1 82 ? 4.859 -18.141 -10.852 1 83.69 82 ASP B O 1
ATOM 1496 N N . ALA B 1 83 ? 6.398 -19.734 -11.219 1 83.31 83 ALA B N 1
ATOM 1497 C CA . ALA B 1 83 ? 7.309 -19.234 -10.18 1 83.31 83 ALA B CA 1
ATOM 1498 C C . ALA B 1 83 ? 7.766 -17.812 -10.484 1 83.31 83 ALA B C 1
ATOM 1500 O O . ALA B 1 83 ? 7.953 -17.016 -9.578 1 83.31 83 ALA B O 1
ATOM 1501 N N . ASN B 1 84 ? 8.047 -17.5 -11.766 1 88.31 84 ASN B N 1
ATOM 1502 C CA . ASN B 1 84 ? 8.477 -16.156 -12.156 1 88.31 84 ASN B CA 1
ATOM 1503 C C . ASN B 1 84 ? 7.391 -15.117 -11.867 1 88.31 84 ASN B C 1
ATOM 1505 O O . ASN B 1 84 ? 7.695 -13.984 -11.477 1 88.31 84 ASN B O 1
ATOM 1509 N N . GLY B 1 85 ? 6.156 -15.508 -12 1 89.12 85 GLY B N 1
ATOM 1510 C CA . GLY B 1 85 ? 5.043 -14.617 -11.703 1 89.12 85 GLY B CA 1
ATOM 1511 C C . GLY B 1 85 ? 4.91 -14.305 -10.219 1 89.12 85 GLY B C 1
ATOM 1512 O O . GLY B 1 85 ? 4.668 -13.156 -9.844 1 89.12 85 GLY B O 1
ATOM 1513 N N . VAL B 1 86 ? 5.172 -15.305 -9.461 1 90.12 86 VAL B N 1
ATOM 1514 C CA . VAL B 1 86 ? 5.062 -15.125 -8.016 1 90.12 86 VAL B CA 1
ATOM 1515 C C . VAL B 1 86 ? 6.203 -14.234 -7.523 1 90.12 86 VAL B C 1
ATOM 1517 O O . VAL B 1 86 ? 6.008 -13.391 -6.645 1 90.12 86 VAL B O 1
ATOM 1520 N N . TYR B 1 87 ? 7.41 -14.438 -8.109 1 91.69 87 TYR B N 1
ATOM 1521 C CA . TYR B 1 87 ? 8.539 -13.586 -7.766 1 91.69 87 TYR B CA 1
ATOM 1522 C C . TYR B 1 87 ? 8.25 -12.133 -8.109 1 91.69 87 TYR B C 1
ATOM 1524 O O . TYR B 1 87 ? 8.555 -11.227 -7.328 1 91.69 87 TYR B O 1
ATOM 1532 N N . CYS B 1 88 ? 7.668 -11.898 -9.242 1 94.81 88 CYS B N 1
ATOM 1533 C CA . CYS B 1 88 ? 7.297 -10.555 -9.688 1 94.81 88 CYS B CA 1
ATOM 1534 C C . CYS B 1 88 ? 6.301 -9.922 -8.719 1 94.81 88 CYS B C 1
ATOM 1536 O O . CYS B 1 88 ? 6.461 -8.766 -8.328 1 94.81 88 CYS B O 1
ATOM 1538 N N . ILE B 1 89 ? 5.289 -10.664 -8.281 1 95.25 89 ILE B N 1
ATOM 1539 C CA . ILE B 1 89 ? 4.277 -10.18 -7.352 1 95.25 89 ILE B CA 1
ATOM 1540 C C . ILE B 1 89 ? 4.934 -9.797 -6.023 1 95.25 89 ILE B C 1
ATOM 1542 O O . ILE B 1 89 ? 4.641 -8.742 -5.457 1 95.25 89 ILE B O 1
ATOM 1546 N N . ARG B 1 90 ? 5.84 -10.648 -5.57 1 95.5 90 ARG B N 1
ATOM 1547 C CA . ARG B 1 90 ? 6.531 -10.391 -4.312 1 95.5 90 ARG B CA 1
ATOM 1548 C C . ARG B 1 90 ? 7.324 -9.086 -4.379 1 95.5 90 ARG B C 1
ATOM 1550 O O . ARG B 1 90 ? 7.305 -8.289 -3.436 1 95.5 90 ARG B O 1
ATOM 1557 N N . LEU B 1 91 ? 8.016 -8.898 -5.418 1 96.44 91 LEU B N 1
ATOM 1558 C CA . LEU B 1 91 ? 8.805 -7.684 -5.582 1 96.44 91 LEU B CA 1
ATOM 1559 C C . LEU B 1 91 ? 7.906 -6.453 -5.625 1 96.44 91 LEU B C 1
ATOM 1561 O O . LEU B 1 91 ? 8.219 -5.426 -5.02 1 96.44 91 LEU B O 1
ATOM 1565 N N . MET B 1 92 ? 6.809 -6.473 -6.371 1 98.06 92 MET B N 1
ATOM 1566 C CA . MET B 1 92 ? 5.867 -5.363 -6.477 1 98.06 92 MET B CA 1
ATOM 1567 C C . MET B 1 92 ? 5.258 -5.039 -5.113 1 98.06 92 MET B C 1
ATOM 1569 O O . MET B 1 92 ? 5.137 -3.869 -4.75 1 98.06 92 MET B O 1
ATOM 1573 N N . ILE B 1 93 ? 4.953 -6.043 -4.32 1 98.5 93 ILE B N 1
ATOM 1574 C CA . ILE B 1 93 ? 4.414 -5.867 -2.979 1 98.5 93 ILE B CA 1
ATOM 1575 C C . ILE B 1 93 ? 5.434 -5.148 -2.1 1 98.5 93 ILE B C 1
ATOM 1577 O O . ILE B 1 93 ? 5.094 -4.188 -1.403 1 98.5 93 ILE B O 1
ATOM 1581 N N . LYS B 1 94 ? 6.711 -5.555 -2.176 1 97.94 94 LYS B N 1
ATOM 1582 C CA . LYS B 1 94 ? 7.766 -4.934 -1.379 1 97.94 94 LYS B CA 1
ATOM 1583 C C . LYS B 1 94 ? 7.973 -3.477 -1.781 1 97.94 94 LYS B C 1
ATOM 1585 O O . LYS B 1 94 ? 8.172 -2.613 -0.925 1 97.94 94 LYS B O 1
ATOM 1590 N N . ALA B 1 95 ? 7.902 -3.254 -3.016 1 98.69 95 ALA B N 1
ATOM 1591 C CA . ALA B 1 95 ? 8.07 -1.888 -3.506 1 98.69 95 ALA B CA 1
ATOM 1592 C C . ALA B 1 95 ? 6.941 -0.986 -3.021 1 98.69 95 ALA B C 1
ATOM 1594 O O . ALA B 1 95 ? 7.184 0.133 -2.562 1 98.69 95 ALA B O 1
ATOM 1595 N N . ALA B 1 96 ? 5.707 -1.447 -3.135 1 98.88 96 ALA B N 1
ATOM 1596 C CA . ALA B 1 96 ? 4.562 -0.671 -2.658 1 98.88 96 ALA B CA 1
ATOM 1597 C C . ALA B 1 96 ? 4.652 -0.433 -1.153 1 98.88 96 ALA B C 1
ATOM 1599 O O . ALA B 1 96 ? 4.391 0.673 -0.676 1 98.88 96 ALA B O 1
ATOM 1600 N N . GLN B 1 97 ? 5.035 -1.442 -0.442 1 98.81 97 GLN B N 1
ATOM 1601 C CA . GLN B 1 97 ? 5.199 -1.319 1.003 1 98.81 97 GLN B CA 1
ATOM 1602 C C . GLN B 1 97 ? 6.254 -0.271 1.351 1 98.81 97 GLN B C 1
ATOM 1604 O O . GLN B 1 97 ? 6.059 0.529 2.268 1 98.81 97 GLN B O 1
ATOM 1609 N N . ALA B 1 98 ? 7.328 -0.27 0.665 1 98.75 98 ALA B N 1
ATOM 1610 C CA . ALA B 1 98 ? 8.398 0.692 0.901 1 98.75 98 ALA B CA 1
ATOM 1611 C C . ALA B 1 98 ? 7.926 2.119 0.638 1 98.75 98 ALA B C 1
ATOM 1613 O O . ALA B 1 98 ? 8.273 3.041 1.381 1 98.75 98 ALA B O 1
ATOM 1614 N N . LEU B 1 99 ? 7.188 2.277 -0.417 1 98.69 99 LEU B N 1
ATOM 1615 C CA . LEU B 1 99 ? 6.648 3.592 -0.746 1 98.69 99 LEU B CA 1
ATOM 1616 C C . LEU B 1 99 ? 5.723 4.09 0.358 1 98.69 99 LEU B C 1
ATOM 1618 O O . LEU B 1 99 ? 5.766 5.266 0.728 1 98.69 99 LEU B O 1
ATOM 1622 N N . ILE B 1 100 ? 4.871 3.234 0.878 1 98.75 100 ILE B N 1
ATOM 1623 C CA . ILE B 1 100 ? 3.992 3.57 1.995 1 98.75 100 ILE B CA 1
ATOM 1624 C C . ILE B 1 100 ? 4.832 3.975 3.205 1 98.75 100 ILE B C 1
ATOM 1626 O O . ILE B 1 100 ? 4.629 5.047 3.777 1 98.75 100 ILE B O 1
ATOM 1630 N N . ASN B 1 101 ? 5.793 3.191 3.57 1 98.62 101 ASN B N 1
ATOM 1631 C CA . ASN B 1 101 ? 6.613 3.404 4.758 1 98.62 101 ASN B CA 1
ATOM 1632 C C . ASN B 1 101 ? 7.449 4.676 4.641 1 98.62 101 ASN B C 1
ATOM 1634 O O . ASN B 1 101 ? 7.719 5.34 5.645 1 98.62 101 ASN B O 1
ATOM 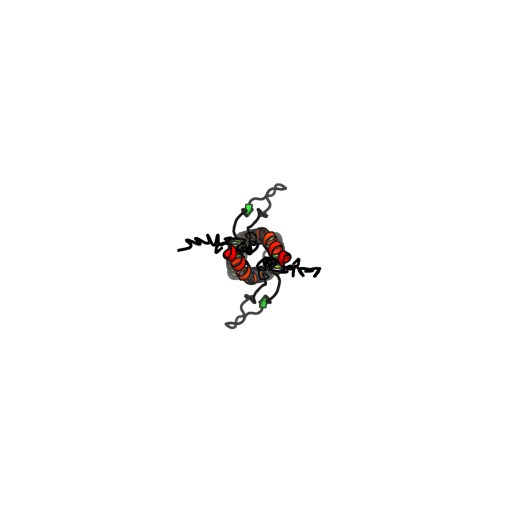1638 N N . ALA B 1 102 ? 7.785 5.031 3.467 1 98.38 102 ALA B N 1
ATOM 1639 C CA . ALA B 1 102 ? 8.562 6.246 3.24 1 98.38 102 ALA B CA 1
ATOM 1640 C C . ALA B 1 102 ? 7.758 7.492 3.604 1 98.38 102 ALA B C 1
ATOM 1642 O O . ALA B 1 102 ? 8.328 8.531 3.932 1 98.38 102 ALA B O 1
ATOM 1643 N N . GLY B 1 103 ? 6.453 7.352 3.566 1 97.12 103 GLY B N 1
ATOM 1644 C CA . GLY B 1 103 ? 5.629 8.531 3.754 1 97.12 103 GLY B CA 1
ATOM 1645 C C . GLY B 1 103 ? 4.918 8.562 5.098 1 97.12 103 GLY B C 1
ATOM 1646 O O . GLY B 1 103 ? 4.453 9.609 5.539 1 97.12 103 GLY B O 1
ATOM 1647 N N . ILE B 1 104 ? 4.879 7.477 5.824 1 96.31 104 ILE B N 1
ATOM 1648 C CA . ILE B 1 104 ? 4.008 7.309 6.98 1 96.31 104 ILE B CA 1
ATOM 1649 C C . ILE B 1 104 ? 4.434 8.273 8.086 1 96.31 104 ILE B C 1
ATOM 1651 O O . ILE B 1 104 ? 3.586 8.875 8.75 1 96.31 104 ILE B O 1
ATOM 1655 N N . VAL B 1 105 ? 5.641 8.469 8.266 1 93.06 105 VAL B N 1
ATOM 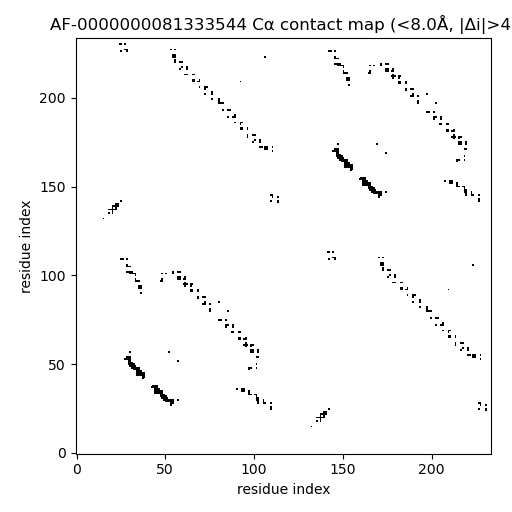1656 C CA . VAL B 1 105 ? 6.145 9.281 9.367 1 93.06 105 VAL B CA 1
ATOM 1657 C C . VAL B 1 105 ? 5.688 10.727 9.188 1 93.06 105 VAL B C 1
ATOM 1659 O O . VAL B 1 105 ? 5.227 11.359 10.141 1 93.06 105 VAL B O 1
ATOM 1662 N N . SER B 1 106 ? 5.82 11.258 8.039 1 91.69 106 SER B N 1
ATOM 1663 C CA . SER B 1 106 ? 5.395 12.625 7.758 1 91.69 106 SER B CA 1
ATOM 1664 C C . SER B 1 106 ? 3.893 12.789 7.949 1 91.69 106 SER B C 1
ATOM 1666 O O . SER B 1 106 ? 3.432 13.812 8.445 1 91.69 106 SER B O 1
ATOM 1668 N N . VAL B 1 107 ? 3.164 11.797 7.582 1 92.44 107 VAL B N 1
ATOM 1669 C CA . VAL B 1 107 ? 1.709 11.828 7.691 1 92.44 107 VAL B CA 1
ATOM 1670 C C . VAL B 1 107 ? 1.301 11.797 9.164 1 92.44 107 VAL B C 1
ATOM 1672 O O . VAL B 1 107 ? 0.428 12.555 9.586 1 92.44 107 VAL B O 1
ATOM 1675 N N . GLU B 1 108 ? 1.906 10.93 9.906 1 90.38 108 GLU B N 1
ATOM 1676 C CA . GLU B 1 108 ? 1.612 10.82 11.328 1 90.38 108 GLU B CA 1
ATOM 1677 C C . GLU B 1 108 ? 1.954 12.117 12.062 1 90.38 108 GLU B C 1
ATOM 1679 O O . GLU B 1 108 ? 1.225 12.539 12.961 1 90.38 108 GLU B O 1
ATOM 1684 N N . HIS B 1 109 ? 3.025 12.648 11.703 1 85.5 109 HIS B N 1
ATOM 1685 C CA . HIS B 1 109 ? 3.434 13.906 12.32 1 85.5 109 HIS B CA 1
ATOM 1686 C C . HIS B 1 109 ? 2.432 15.016 12.023 1 85.5 109 HIS B C 1
ATOM 1688 O O . HIS B 1 109 ? 2.127 15.836 12.898 1 85.5 109 HIS B O 1
ATOM 1694 N N . ALA B 1 110 ? 2.002 15.07 10.875 1 82.5 110 ALA B N 1
ATOM 1695 C CA . ALA B 1 110 ? 1.022 16.078 10.477 1 82.5 110 ALA B CA 1
ATOM 1696 C C . ALA B 1 110 ? -0.296 15.883 11.227 1 82.5 110 ALA B C 1
ATOM 1698 O O . ALA B 1 110 ? -1.002 16.844 11.516 1 82.5 110 ALA B O 1
ATOM 1699 N N . GLY B 1 111 ? -0.667 14.625 11.477 1 75.12 111 GLY B N 1
ATOM 1700 C CA . GLY B 1 111 ? -1.904 14.336 12.188 1 75.12 111 GLY B CA 1
ATOM 1701 C C . GLY B 1 111 ? -1.834 14.672 13.672 1 75.12 111 GLY B C 1
ATOM 1702 O O . GLY B 1 111 ? -2.855 14.969 14.297 1 75.12 111 GLY B O 1
ATOM 1703 N N . TYR B 1 112 ? -0.755 14.453 14.32 1 68.69 112 TYR B N 1
ATOM 1704 C CA . TYR B 1 112 ? -0.572 14.719 15.742 1 68.69 112 TYR B CA 1
ATOM 1705 C C . TYR B 1 112 ? -0.528 16.219 16.016 1 68.69 112 TYR B C 1
ATOM 1707 O O . TYR B 1 112 ? -0.908 16.672 17.094 1 68.69 112 TYR B O 1
ATOM 1715 N N . GLN B 1 113 ? 0.025 17 15.281 1 57.94 113 GLN B N 1
ATOM 1716 C CA . GLN B 1 113 ? 0.112 18.438 15.531 1 57.94 113 GLN B CA 1
ATOM 1717 C C . GLN B 1 113 ? -1.275 19.047 15.695 1 57.94 113 GLN B C 1
ATOM 1719 O O . GLN B 1 113 ? -1.417 20.125 16.281 1 57.94 113 GLN B O 1
ATOM 1724 N N . GLU B 1 114 ? -2.305 18.328 15.383 1 50.31 114 GLU B N 1
ATOM 1725 C CA . GLU B 1 114 ? -3.609 18.922 15.656 1 50.31 114 GLU B CA 1
ATOM 1726 C C . GLU B 1 114 ? -3.945 18.859 17.141 1 50.31 114 GLU B C 1
ATOM 1728 O O . GLU B 1 114 ? -4.785 19.625 17.625 1 50.31 114 GLU B O 1
ATOM 1733 N N . GLY B 1 115 ? -3.596 17.781 17.859 1 42.53 115 GLY B N 1
ATOM 1734 C CA . GLY B 1 115 ? -4.027 17.75 19.25 1 42.53 115 GLY B CA 1
ATOM 1735 C C . GLY B 1 115 ? -3.422 18.844 20.094 1 42.53 115 GLY B C 1
ATOM 1736 O O . GLY B 1 115 ? -3.844 19.062 21.234 1 42.53 115 GLY B O 1
ATOM 1737 N N . PHE B 1 116 ? -2.156 19.125 20.094 1 37.72 116 PHE B N 1
ATOM 1738 C CA . PHE B 1 116 ? -1.581 19.969 21.125 1 37.72 116 PHE B CA 1
ATOM 1739 C C . PHE B 1 116 ? -2.098 21.406 21.016 1 37.72 116 PHE B C 1
ATOM 1741 O O . PHE B 1 116 ? -1.927 22.203 21.922 1 37.72 116 PHE B O 1
ATOM 1748 N N . GLN B 1 117 ? -2.857 21.719 20.219 1 30.89 117 GLN B N 1
ATOM 1749 C CA . GLN B 1 117 ? -3.197 23.109 20.516 1 30.89 117 GLN B CA 1
ATOM 1750 C C . GLN B 1 117 ? -4.352 23.188 21.516 1 30.89 117 GLN B C 1
ATOM 1752 O O . GLN B 1 117 ? -5.332 22.453 21.391 1 30.89 117 GLN B O 1
#

pLDDT: mean 77.97, std 25.15, range [27.67, 98.88]

Solvent-accessible surface area (backbone atoms only — not comparable to full-atom values): 13124 Å² total; per-residue (Å²): 138,88,79,77,76,75,77,76,75,75,75,82,62,78,66,74,69,75,61,66,48,58,49,58,68,67,73,75,42,35,20,39,69,24,70,35,62,70,44,96,53,82,98,41,51,77,44,63,40,66,55,73,40,50,30,43,60,36,46,52,51,21,38,51,40,35,54,50,34,41,52,51,49,54,48,31,71,73,75,49,78,45,71,69,58,50,53,50,38,40,51,37,41,47,51,25,33,27,32,45,62,17,23,40,62,41,46,39,52,62,47,51,64,56,67,77,106,139,87,77,78,70,74,77,75,74,73,75,80,63,82,66,77,70,75,62,67,48,59,48,56,68,68,73,74,40,36,19,38,68,24,71,34,62,71,45,94,54,84,96,40,52,78,42,62,40,65,55,70,41,51,30,42,58,38,45,53,50,21,38,51,39,36,52,50,34,40,52,51,50,54,49,30,70,72,75,49,79,46,72,69,56,51,52,52,38,41,51,38,41,47,51,25,33,26,34,44,60,18,24,40,63,40,46,38,51,63,48,52,65,55,66,76,108